Protein AF-A0A1J5KHS1-F1 (afdb_monomer_lite)

Foldseek 3Di:
DDPPPAAEEEAEPPGDPVRLVVCVVDVSYAYEYALVRHPDFAQRRQCSCLVSVHRYEYDCPPPDLVSVLRRQVSQWQALGAHHYCLNLLLLLLLLLVVLVDDSPVPDPDHNDDPVSSVVSCVVCVLSSVLLLQVLVLCVVLLCVVLLVLVCVDPPDVSVPPPVPVPFAEDADLRSIHLNSLVQLVDACSSVSSVVGDRDDGHHHDPCQRPHCSNVNHHSCVSNPDPRNVVSVVSVCDSVCVDPPVNVVVVVVVVVVDPDD

Structure (mmCIF, N/CA/C/O backbone):
data_AF-A0A1J5KHS1-F1
#
_entry.id   AF-A0A1J5KHS1-F1
#
loop_
_atom_site.group_PDB
_atom_site.id
_atom_site.type_symbol
_atom_site.label_atom_id
_atom_site.label_alt_id
_atom_site.label_comp_id
_atom_site.label_asym_id
_atom_site.label_entity_id
_atom_site.label_seq_id
_atom_site.pdbx_PDB_ins_code
_atom_site.Cartn_x
_atom_site.Cartn_y
_atom_site.Cartn_z
_atom_site.occupancy
_atom_site.B_iso_or_equiv
_atom_site.auth_seq_id
_atom_site.auth_comp_id
_atom_site.auth_asym_id
_atom_site.auth_atom_id
_atom_site.pdbx_PDB_model_num
ATOM 1 N N . MET A 1 1 ? -27.496 -21.490 -6.805 1.00 37.97 1 MET A N 1
ATOM 2 C CA . MET A 1 1 ? -26.373 -20.587 -6.494 1.00 37.97 1 MET A CA 1
ATOM 3 C C . MET A 1 1 ? -26.902 -19.633 -5.450 1.00 37.97 1 MET A C 1
ATOM 5 O O . MET A 1 1 ? -27.769 -18.839 -5.778 1.00 37.97 1 MET A O 1
ATOM 9 N N . SER A 1 2 ? -26.559 -19.856 -4.183 1.00 37.75 2 SER A N 1
ATOM 10 C CA . SER A 1 2 ? -26.998 -19.000 -3.083 1.00 37.75 2 SER A CA 1
ATOM 11 C C . SER A 1 2 ? -26.296 -17.655 -3.210 1.00 37.75 2 SER A C 1
ATOM 13 O O . SER A 1 2 ? -25.069 -17.608 -3.255 1.00 37.75 2 SER A O 1
ATOM 15 N N . GLU A 1 3 ? -27.069 -16.579 -3.301 1.00 44.06 3 GLU A N 1
ATOM 16 C CA . GLU A 1 3 ? -26.579 -15.234 -3.020 1.00 44.06 3 GLU A CA 1
ATOM 17 C C . GLU A 1 3 ? -26.031 -15.251 -1.586 1.00 44.06 3 GLU A C 1
ATOM 19 O O . GLU A 1 3 ? -26.791 -15.340 -0.622 1.00 44.06 3 GLU A O 1
ATOM 24 N N . ASN A 1 4 ? -24.704 -15.271 -1.434 1.00 47.97 4 ASN A N 1
ATOM 25 C CA . ASN A 1 4 ? -24.073 -15.087 -0.133 1.00 47.97 4 ASN A CA 1
ATOM 26 C C . ASN A 1 4 ? -24.362 -13.647 0.302 1.00 47.97 4 ASN A C 1
ATOM 28 O O . ASN A 1 4 ? -23.735 -12.706 -0.184 1.00 47.97 4 ASN A O 1
ATOM 32 N N . ASN A 1 5 ? -25.340 -13.475 1.193 1.00 54.41 5 ASN A N 1
ATOM 33 C CA . ASN A 1 5 ? -25.622 -12.201 1.845 1.00 54.41 5 ASN A CA 1
ATOM 34 C C . ASN A 1 5 ? -24.429 -11.825 2.735 1.00 54.41 5 ASN A C 1
ATOM 36 O O . ASN A 1 5 ? -24.396 -12.163 3.920 1.00 54.41 5 ASN A O 1
ATOM 40 N N . LYS A 1 6 ? -23.444 -11.120 2.163 1.00 66.19 6 LYS A N 1
ATOM 41 C CA . LYS A 1 6 ? -22.423 -10.414 2.944 1.00 66.19 6 LYS A CA 1
ATOM 42 C C . LYS A 1 6 ? -23.143 -9.494 3.922 1.00 66.19 6 LYS A C 1
ATOM 44 O O . LYS A 1 6 ? -23.847 -8.573 3.511 1.00 66.19 6 LYS A O 1
ATOM 49 N N . THR A 1 7 ? -22.998 -9.771 5.211 1.00 80.81 7 THR A N 1
ATOM 50 C CA . THR A 1 7 ? -23.624 -8.973 6.266 1.00 80.81 7 THR A CA 1
ATOM 51 C C . THR A 1 7 ? -22.578 -8.018 6.829 1.00 80.81 7 THR A C 1
ATOM 53 O O . THR A 1 7 ? -21.503 -8.455 7.242 1.00 80.81 7 THR A O 1
ATOM 56 N N . LEU A 1 8 ? -22.886 -6.719 6.812 1.00 85.62 8 LEU A N 1
ATOM 57 C CA . LEU A 1 8 ? -22.054 -5.677 7.414 1.00 85.62 8 LEU A CA 1
ATOM 58 C C . LEU A 1 8 ? -22.351 -5.587 8.911 1.00 85.62 8 LEU A C 1
ATOM 60 O O . LEU A 1 8 ? -23.520 -5.548 9.302 1.00 85.62 8 LEU A O 1
ATOM 64 N N . LYS A 1 9 ? -21.306 -5.558 9.744 1.00 90.44 9 LYS A N 1
ATOM 65 C CA . LYS A 1 9 ? -21.444 -5.502 11.206 1.00 90.44 9 LYS A CA 1
ATOM 66 C C . LYS A 1 9 ? -20.539 -4.461 11.835 1.00 90.44 9 LYS A C 1
ATOM 68 O O . LYS A 1 9 ? -19.324 -4.532 11.690 1.00 90.44 9 LYS A O 1
ATOM 73 N N . GLU A 1 10 ? -21.131 -3.556 12.598 1.00 92.25 10 GLU A N 1
ATOM 74 C CA . GLU A 1 10 ? -20.378 -2.627 13.437 1.00 92.25 10 GLU A CA 1
ATOM 75 C C . GLU A 1 10 ? -19.806 -3.349 14.660 1.00 92.25 10 GLU A C 1
ATOM 77 O O . GLU A 1 10 ? -20.527 -4.077 15.347 1.00 92.25 10 GLU A O 1
ATOM 82 N N . VAL A 1 11 ? -18.515 -3.151 14.932 1.00 93.44 11 VAL A N 1
ATOM 83 C CA . VAL A 1 11 ? -17.801 -3.803 16.039 1.00 93.44 11 VAL A CA 1
ATOM 84 C C . VAL A 1 11 ? -16.817 -2.867 16.730 1.00 93.44 11 VAL A C 1
ATOM 86 O O . VAL A 1 11 ? -16.340 -1.885 16.162 1.00 93.44 11 VAL A O 1
ATOM 89 N N . SER A 1 12 ? -16.470 -3.212 17.969 1.00 92.12 12 SER A N 1
ATOM 90 C CA . SER A 1 12 ? -15.274 -2.705 18.644 1.00 92.12 12 SER A CA 1
ATOM 91 C C . SER A 1 12 ? -14.097 -3.644 18.394 1.00 92.12 12 SER A C 1
ATOM 93 O O . SER A 1 12 ? -14.290 -4.855 18.311 1.00 92.12 12 SER A O 1
ATOM 95 N N . LEU A 1 13 ? -12.875 -3.108 18.340 1.00 93.56 13 LEU A N 1
ATOM 96 C CA . LEU A 1 13 ? -11.660 -3.921 18.319 1.00 93.56 13 LEU A CA 1
ATOM 97 C C . LEU A 1 13 ? -10.868 -3.734 19.625 1.00 93.56 13 LEU A C 1
ATOM 99 O O . LEU A 1 13 ? -10.641 -2.586 20.021 1.00 93.56 13 LEU A O 1
ATOM 103 N N . PRO A 1 14 ? -10.421 -4.826 20.279 1.00 94.31 14 PRO A N 1
ATOM 104 C CA . PRO A 1 14 ? -10.579 -6.241 19.894 1.00 94.31 14 PRO A CA 1
ATOM 105 C C . PRO A 1 14 ? -12.033 -6.747 19.919 1.00 94.31 14 PRO A C 1
ATOM 107 O O . PRO A 1 14 ? -12.841 -6.261 20.708 1.00 94.31 14 PRO A O 1
ATOM 110 N N . LEU A 1 15 ? -12.345 -7.743 19.080 1.00 92.94 15 LEU A N 1
ATOM 111 C CA . LEU A 1 15 ? -13.661 -8.389 19.070 1.00 92.94 15 LEU A CA 1
ATOM 112 C C . LEU A 1 15 ? -13.962 -9.038 20.424 1.00 92.94 15 LEU A C 1
ATOM 114 O O . LEU A 1 15 ? -13.095 -9.673 21.037 1.00 92.94 15 LEU A O 1
ATOM 118 N N . LYS A 1 16 ? -15.220 -8.946 20.852 1.00 92.75 16 LYS A N 1
ATOM 119 C CA . LYS A 1 16 ? -15.734 -9.679 22.013 1.00 92.75 16 LYS A CA 1
ATOM 120 C C . LYS A 1 16 ? -15.782 -11.176 21.717 1.00 92.75 16 LYS A C 1
ATOM 122 O O . LYS A 1 16 ? -15.771 -11.612 20.567 1.00 92.75 16 LYS A O 1
ATOM 127 N N . VAL A 1 17 ? -15.863 -11.987 22.769 1.00 91.69 17 VAL A N 1
ATOM 128 C CA . VAL A 1 17 ? -15.831 -13.457 22.659 1.00 91.69 17 VAL A CA 1
ATOM 129 C C . VAL A 1 17 ? -16.951 -13.981 21.757 1.00 91.69 17 VAL A C 1
ATOM 131 O O . VAL A 1 17 ? -16.739 -14.917 20.989 1.00 91.69 17 VAL A O 1
ATOM 134 N N . GLU A 1 18 ? -18.136 -13.386 21.837 1.00 91.00 18 GLU A N 1
ATOM 135 C CA . GLU A 1 18 ? -19.297 -13.749 21.028 1.00 91.00 18 GLU A CA 1
ATOM 136 C C . GLU A 1 18 ? -19.085 -13.406 19.547 1.00 91.00 18 GLU A C 1
ATOM 138 O O . GLU A 1 18 ? -19.341 -14.243 18.684 1.00 91.00 18 GLU A O 1
ATOM 143 N N . GLU A 1 19 ? -18.544 -12.220 19.259 1.00 91.00 19 GLU A N 1
ATOM 144 C CA . GLU A 1 19 ? -18.229 -11.752 17.900 1.00 91.00 19 GLU A CA 1
ATOM 145 C C . GLU A 1 19 ? -17.121 -12.603 17.261 1.00 91.00 19 GLU A C 1
ATOM 147 O O . GLU A 1 19 ? -17.185 -12.923 16.076 1.00 91.00 19 GLU A O 1
ATOM 152 N N . LEU A 1 20 ? -16.133 -13.030 18.057 1.00 91.00 20 LEU A N 1
ATOM 153 C CA . LEU A 1 20 ? -15.058 -13.911 17.605 1.00 91.00 20 LEU A CA 1
ATOM 154 C C . LEU A 1 20 ? -15.572 -15.315 17.259 1.00 91.00 20 LEU A C 1
ATOM 156 O O . LEU A 1 20 ? -15.148 -15.892 16.260 1.00 91.00 20 LEU A O 1
ATOM 160 N N . LYS A 1 21 ? -16.486 -15.874 18.065 1.00 89.94 21 LYS A N 1
ATOM 161 C CA . LYS A 1 21 ? -17.131 -17.160 17.747 1.00 89.94 21 LYS A CA 1
ATOM 162 C C . LYS A 1 21 ? -17.897 -17.070 16.437 1.00 89.94 21 LYS A C 1
ATOM 164 O O . LYS A 1 21 ? -17.732 -17.929 15.579 1.00 89.94 21 LYS A O 1
ATOM 169 N N . GLU A 1 22 ? -18.667 -16.000 16.267 1.00 88.38 22 GLU A N 1
ATOM 170 C CA . GLU A 1 22 ? -19.417 -15.781 15.039 1.00 88.38 22 GLU A CA 1
ATOM 171 C C . GLU A 1 22 ? -18.499 -15.618 13.820 1.00 88.38 22 GLU A C 1
ATOM 173 O O . GLU A 1 22 ? -18.774 -16.204 12.779 1.00 88.38 22 GLU A O 1
ATOM 178 N N . PHE A 1 23 ? -17.393 -14.880 13.943 1.00 89.44 23 PHE A N 1
ATOM 179 C CA . PHE A 1 23 ? -16.394 -14.756 12.877 1.00 89.44 23 PHE A CA 1
ATOM 180 C C . PHE A 1 23 ? -15.821 -16.118 12.450 1.00 89.44 23 PHE A C 1
ATOM 182 O O . PHE A 1 23 ? -15.643 -16.387 11.262 1.00 89.44 23 PHE A O 1
ATOM 189 N N . ILE A 1 24 ? -15.547 -17.000 13.416 1.00 87.62 24 ILE A N 1
ATOM 190 C CA . ILE A 1 24 ? -15.028 -18.347 13.146 1.00 87.62 24 ILE A CA 1
ATOM 191 C C . ILE A 1 24 ? -16.082 -19.211 12.439 1.00 87.62 24 ILE A C 1
ATOM 193 O O . ILE A 1 24 ? -15.736 -20.000 11.558 1.00 87.62 24 ILE A O 1
ATOM 197 N N . GLU A 1 25 ? -17.353 -19.067 12.818 1.00 88.75 25 GLU A N 1
ATOM 198 C CA . GLU A 1 25 ? -18.476 -19.821 12.253 1.00 88.75 25 GLU A CA 1
ATOM 199 C C . GLU A 1 25 ? -18.919 -19.296 10.877 1.00 88.75 25 GLU A C 1
ATOM 201 O O . GLU A 1 25 ? -19.352 -20.084 10.035 1.00 88.75 25 GLU A O 1
ATOM 206 N N . ASN A 1 26 ? -18.784 -17.990 10.623 1.00 84.62 26 ASN A N 1
ATOM 207 C CA . ASN A 1 26 ? -19.205 -17.334 9.390 1.00 84.62 26 ASN A CA 1
ATOM 208 C C . ASN A 1 26 ? -18.134 -16.366 8.858 1.00 84.62 26 ASN A C 1
ATOM 210 O O . ASN A 1 26 ? -18.008 -15.225 9.306 1.00 84.62 26 ASN A O 1
ATOM 214 N N . LYS A 1 27 ? -17.422 -16.819 7.821 1.00 80.44 27 LYS A N 1
ATOM 215 C CA . LYS A 1 27 ? -16.344 -16.066 7.163 1.00 80.44 27 LYS A CA 1
ATOM 216 C C . LYS A 1 27 ? -16.816 -15.052 6.115 1.00 80.44 27 LYS A C 1
ATOM 218 O O . LYS A 1 27 ? -15.984 -14.326 5.583 1.00 80.44 27 LYS A O 1
ATOM 223 N N . ASP A 1 28 ? -18.112 -15.000 5.806 1.00 83.44 28 ASP A N 1
ATOM 224 C CA . ASP A 1 28 ? -18.665 -14.083 4.798 1.00 83.44 28 ASP A CA 1
ATOM 225 C C . ASP A 1 28 ? -19.022 -12.698 5.373 1.00 83.44 28 ASP A C 1
ATOM 227 O O . ASP A 1 28 ? -19.374 -11.779 4.627 1.00 83.44 28 ASP A O 1
ATOM 231 N N . ASN A 1 29 ? -18.952 -12.538 6.698 1.00 85.69 29 ASN A N 1
ATOM 232 C CA . ASN A 1 29 ? -19.197 -11.265 7.368 1.00 85.69 29 ASN A CA 1
ATOM 233 C C . ASN A 1 29 ? -18.071 -10.265 7.081 1.00 85.69 29 ASN A C 1
ATOM 235 O O . ASN A 1 29 ? -16.895 -10.623 7.085 1.00 85.69 29 ASN A O 1
ATOM 239 N N . VAL A 1 30 ? -18.442 -8.998 6.899 1.00 87.50 30 VAL A N 1
ATOM 240 C CA . VAL A 1 30 ? -17.496 -7.878 6.829 1.00 87.50 30 VAL A CA 1
ATOM 241 C C . VAL A 1 30 ? -17.766 -6.957 8.009 1.00 87.50 30 VAL A C 1
ATOM 243 O O . VAL A 1 30 ? -18.910 -6.586 8.284 1.00 87.50 30 VAL A O 1
ATOM 246 N N . TYR A 1 31 ? -16.706 -6.605 8.722 1.00 93.38 31 TYR A N 1
ATOM 247 C CA . TYR A 1 31 ? -16.781 -5.828 9.949 1.00 93.38 31 TYR A CA 1
ATOM 248 C C . TYR A 1 31 ? -16.452 -4.363 9.674 1.00 93.38 31 TYR A C 1
ATOM 250 O O . TYR A 1 31 ? -15.570 -4.068 8.876 1.00 93.38 31 TYR A O 1
ATOM 258 N N . ILE A 1 32 ? -17.141 -3.444 10.343 1.00 95.25 32 ILE A N 1
ATOM 259 C CA . ILE A 1 32 ? -16.857 -2.009 10.307 1.00 95.25 32 ILE A CA 1
ATOM 260 C C . ILE A 1 32 ? -16.492 -1.580 11.725 1.00 95.25 32 ILE A C 1
ATOM 262 O O . ILE A 1 32 ? -17.264 -1.802 12.658 1.00 95.25 32 ILE A O 1
ATOM 266 N N . ALA A 1 33 ? -15.320 -0.976 11.898 1.00 95.69 33 ALA A N 1
ATOM 267 C CA . ALA A 1 33 ? -14.858 -0.480 13.188 1.00 95.69 33 ALA A CA 1
ATOM 268 C C . ALA A 1 33 ? -14.665 1.041 13.138 1.00 95.69 33 ALA A C 1
ATOM 270 O O . ALA A 1 33 ? -13.880 1.542 12.335 1.00 95.69 33 ALA A O 1
ATOM 271 N N . ASP A 1 34 ? -15.350 1.769 14.024 1.00 96.19 34 ASP A N 1
ATOM 272 C CA . ASP A 1 34 ? -15.117 3.203 14.240 1.00 96.19 34 ASP A CA 1
ATOM 273 C C . ASP A 1 34 ? -13.735 3.384 14.866 1.00 96.19 34 ASP A C 1
ATOM 275 O O . ASP A 1 34 ? -13.541 3.087 16.051 1.00 96.19 34 ASP A O 1
ATOM 279 N N . TYR A 1 35 ? -12.773 3.858 14.067 1.00 96.38 35 TYR A N 1
ATOM 280 C CA . TYR A 1 35 ? -11.378 3.929 14.471 1.00 96.38 35 TYR A CA 1
ATOM 281 C C . TYR A 1 35 ? -11.226 4.755 15.744 1.00 96.38 35 TYR A C 1
ATOM 283 O O . TYR A 1 35 ? -10.474 4.343 16.623 1.00 96.38 35 TYR A O 1
ATOM 291 N N . SER A 1 36 ? -11.985 5.844 15.913 1.00 95.06 36 SER A N 1
ATOM 292 C CA . SER A 1 36 ? -11.910 6.729 17.089 1.00 95.06 36 SER A CA 1
ATOM 293 C C . SER A 1 36 ? -12.222 6.023 18.418 1.00 95.06 36 SER A C 1
ATOM 295 O O . SER A 1 36 ? -11.756 6.449 19.473 1.00 95.06 36 SER A O 1
ATOM 297 N N . LYS A 1 37 ? -12.966 4.911 18.379 1.00 94.75 37 LYS A N 1
ATOM 298 C CA . LYS A 1 37 ? -13.394 4.149 19.564 1.00 94.75 37 LYS A CA 1
ATOM 299 C C . LYS A 1 37 ? -12.585 2.876 19.806 1.00 94.75 37 LYS A C 1
ATOM 301 O O . LYS A 1 37 ? -12.846 2.173 20.781 1.00 94.75 37 LYS A O 1
ATOM 306 N N . ILE A 1 38 ? -11.640 2.547 18.927 1.00 94.94 38 ILE A N 1
ATOM 307 C CA . ILE A 1 38 ? -10.811 1.350 19.073 1.00 94.94 38 ILE A CA 1
ATOM 308 C C . ILE A 1 38 ? -9.841 1.526 20.249 1.00 94.94 38 ILE A C 1
ATOM 310 O O . ILE A 1 38 ? -9.117 2.516 20.327 1.00 94.94 38 ILE A O 1
ATOM 314 N N . GLU A 1 39 ? -9.777 0.525 21.129 1.00 90.19 39 GLU A N 1
ATOM 315 C CA . GLU A 1 39 ? -8.907 0.555 22.312 1.00 90.19 39 GLU A CA 1
ATOM 316 C C . GLU A 1 39 ? -7.430 0.303 21.971 1.00 90.19 39 GLU A C 1
ATOM 318 O O . GLU A 1 39 ? -6.539 0.909 22.566 1.00 90.19 39 GLU A O 1
ATOM 323 N N . ILE A 1 40 ? -7.154 -0.585 21.007 1.00 92.62 40 ILE A N 1
ATOM 324 C CA . ILE A 1 40 ? -5.794 -0.894 20.541 1.00 92.62 40 ILE A CA 1
ATOM 325 C C . ILE A 1 40 ? -5.481 -0.159 19.231 1.00 92.62 40 ILE A C 1
ATOM 327 O O . ILE A 1 40 ? -6.175 -0.336 18.240 1.00 92.62 40 ILE A O 1
ATOM 331 N N . LYS A 1 41 ? -4.422 0.653 19.187 1.00 92.75 41 LYS A N 1
ATOM 332 C CA . LYS A 1 41 ? -4.053 1.460 18.005 1.00 92.75 41 LYS A CA 1
ATOM 333 C C . LYS A 1 41 ? -2.718 1.023 17.389 1.00 92.75 41 LYS A C 1
ATOM 335 O O . LYS A 1 41 ? -2.003 0.178 17.943 1.00 92.75 41 LYS A O 1
ATOM 340 N N . GLY A 1 42 ? -2.404 1.578 16.219 1.00 90.56 42 GLY A N 1
ATOM 341 C CA . GLY A 1 42 ? -1.125 1.408 15.529 1.00 90.56 42 GLY A CA 1
ATOM 342 C C . GLY A 1 42 ? -0.750 -0.052 15.253 1.00 90.56 42 GLY A C 1
ATOM 343 O O . GLY A 1 42 ? -1.583 -0.879 14.883 1.00 90.56 42 GLY A O 1
ATOM 344 N N . THR A 1 43 ? 0.523 -0.399 15.453 1.00 89.81 43 THR A N 1
ATOM 345 C CA . THR A 1 43 ? 1.047 -1.747 15.169 1.00 89.81 43 THR A CA 1
ATOM 346 C C . THR A 1 43 ? 0.296 -2.853 15.914 1.00 89.81 43 THR A C 1
ATOM 348 O O . THR A 1 43 ? 0.099 -3.931 15.360 1.00 89.81 43 THR A O 1
ATOM 351 N N . VAL A 1 44 ? -0.167 -2.611 17.146 1.00 93.88 44 VAL A N 1
ATOM 352 C CA . VAL A 1 44 ? -0.894 -3.625 17.932 1.00 93.88 44 VAL A CA 1
ATOM 353 C C . VAL A 1 44 ? -2.215 -3.997 17.256 1.00 93.88 44 VAL A C 1
ATOM 355 O O . VAL A 1 44 ? -2.516 -5.184 17.120 1.00 93.88 44 VAL A O 1
ATOM 358 N N . LEU A 1 45 ? -2.957 -3.000 16.767 1.00 95.88 45 LEU A N 1
ATOM 359 C CA . LEU A 1 45 ? -4.184 -3.199 15.994 1.00 95.88 45 LEU A CA 1
ATOM 360 C C . LEU A 1 45 ? -3.930 -4.032 14.738 1.00 95.88 45 LEU A C 1
ATOM 362 O O . LEU A 1 45 ? -4.617 -5.016 14.477 1.00 95.88 45 LEU A O 1
ATOM 366 N N . TYR A 1 46 ? -2.916 -3.658 13.967 1.00 95.50 46 TYR A N 1
ATOM 367 C CA . TYR A 1 46 ? -2.621 -4.305 12.693 1.00 95.50 46 TYR A CA 1
ATOM 368 C C . TYR A 1 46 ? -2.075 -5.718 12.849 1.00 95.50 46 TYR A C 1
ATOM 370 O O . TYR A 1 46 ? -2.391 -6.584 12.036 1.00 95.50 46 TYR A O 1
ATOM 378 N N . ASN A 1 47 ? -1.342 -5.991 13.928 1.00 93.81 47 ASN A N 1
ATOM 379 C CA . ASN A 1 47 ? -0.970 -7.353 14.298 1.00 93.81 47 ASN A CA 1
ATOM 380 C C . ASN A 1 47 ? -2.218 -8.191 14.596 1.00 93.81 47 ASN A C 1
ATOM 382 O O . ASN A 1 47 ? -2.326 -9.316 14.117 1.00 93.81 47 ASN A O 1
ATOM 386 N N . TYR A 1 48 ? -3.168 -7.644 15.359 1.00 95.12 48 TYR A N 1
ATOM 387 C CA . TYR A 1 48 ? -4.417 -8.329 15.687 1.00 95.12 48 TYR A CA 1
ATOM 388 C C . TYR A 1 48 ? -5.232 -8.656 14.425 1.00 95.12 48 TYR A C 1
ATOM 390 O O . TYR A 1 48 ? -5.564 -9.819 14.194 1.00 95.12 48 TYR A O 1
ATOM 398 N N . VAL A 1 49 ? -5.475 -7.655 13.574 1.00 94.81 49 VAL A N 1
ATOM 399 C CA . VAL A 1 49 ? -6.241 -7.809 12.325 1.00 94.81 49 VAL A CA 1
ATOM 400 C C . VAL A 1 49 ? -5.559 -8.783 11.366 1.00 94.81 49 VAL A C 1
ATOM 402 O O . VAL A 1 49 ? -6.211 -9.682 10.839 1.00 94.81 49 VAL A O 1
ATOM 405 N N . SER A 1 50 ? -4.243 -8.659 11.175 1.00 94.25 50 SER A N 1
ATOM 406 C CA . SER A 1 50 ? -3.483 -9.543 10.286 1.00 94.25 50 SER A CA 1
ATOM 407 C C . SER A 1 50 ? -3.437 -10.987 10.785 1.00 94.25 50 SER A C 1
ATOM 409 O O . SER A 1 50 ? -3.504 -11.901 9.967 1.00 94.25 50 SER A O 1
ATOM 411 N N . ASN A 1 51 ? -3.296 -11.215 12.094 1.00 93.00 51 ASN A N 1
ATOM 412 C CA . ASN A 1 51 ? -3.205 -12.569 12.649 1.00 93.00 51 ASN A CA 1
ATOM 413 C C . ASN A 1 51 ? -4.533 -13.322 12.554 1.00 93.00 51 ASN A C 1
ATOM 415 O O . ASN A 1 51 ? -4.533 -14.532 12.343 1.00 93.00 51 ASN A O 1
ATOM 419 N N . LEU A 1 52 ? -5.650 -12.611 12.717 1.00 91.62 52 LEU A N 1
ATOM 420 C CA . LEU A 1 52 ? -6.986 -13.183 12.565 1.00 91.62 52 LEU A CA 1
ATOM 421 C C . LEU A 1 52 ? -7.451 -13.253 11.108 1.00 91.62 52 LEU A C 1
ATOM 423 O O . LEU A 1 52 ? -8.477 -13.873 10.850 1.00 91.62 52 LEU A O 1
ATOM 427 N N . GLU A 1 53 ? -6.726 -12.619 10.179 1.00 91.31 53 GLU A N 1
ATOM 428 C CA . GLU A 1 53 ? -7.195 -12.360 8.811 1.00 91.31 53 GLU A CA 1
ATOM 429 C C . GLU A 1 53 ? -8.582 -11.705 8.802 1.00 91.31 53 GLU A C 1
ATOM 431 O O . GLU A 1 53 ? -9.448 -12.053 8.002 1.00 91.31 53 GLU A O 1
ATOM 436 N N . LEU A 1 54 ? -8.810 -10.784 9.741 1.00 91.81 54 LEU A N 1
ATOM 437 C CA . LEU A 1 54 ? -10.130 -10.219 9.972 1.00 91.81 54 LEU A CA 1
ATOM 438 C C . LEU A 1 54 ? -10.530 -9.319 8.784 1.00 91.81 54 LEU A C 1
ATOM 440 O O . LEU A 1 54 ? -9.817 -8.349 8.520 1.00 91.81 54 LEU A O 1
ATOM 444 N N . PRO A 1 55 ? -11.652 -9.591 8.087 1.00 91.62 55 PRO A N 1
ATOM 445 C CA . PRO A 1 55 ? -12.160 -8.731 7.021 1.00 91.62 55 PRO A CA 1
ATOM 446 C C . PRO A 1 55 ? -12.830 -7.498 7.639 1.00 91.62 55 PRO A C 1
ATOM 448 O O . PRO A 1 55 ? -14.037 -7.493 7.897 1.00 91.62 55 PRO A O 1
ATOM 451 N N . VAL A 1 56 ? -12.029 -6.475 7.934 1.00 93.81 56 VAL A N 1
ATOM 452 C CA . VAL A 1 56 ? -12.478 -5.256 8.612 1.00 93.81 56 VAL A CA 1
ATOM 453 C C . VAL A 1 56 ? -12.196 -4.009 7.786 1.00 93.81 56 VAL A C 1
ATOM 455 O O . VAL A 1 56 ? -11.108 -3.836 7.247 1.00 93.81 56 VAL A O 1
ATOM 458 N N . GLU A 1 57 ? -13.177 -3.115 7.759 1.00 95.75 57 GLU A N 1
ATOM 459 C CA . GLU A 1 57 ? -13.057 -1.750 7.272 1.00 95.75 57 GLU A CA 1
ATOM 460 C C . GLU A 1 57 ? -13.082 -0.772 8.445 1.00 95.75 57 GLU A C 1
ATOM 462 O O . GLU A 1 57 ? -13.825 -0.943 9.415 1.00 95.75 57 GLU A O 1
ATOM 467 N N . PHE A 1 58 ? -12.260 0.268 8.357 1.00 96.50 58 PHE A N 1
ATOM 468 C CA . PHE A 1 58 ? -12.185 1.302 9.387 1.00 96.50 58 PHE A CA 1
ATOM 469 C C . PHE A 1 58 ? -12.949 2.547 8.961 1.00 96.50 58 PHE A C 1
ATOM 471 O O . PHE A 1 58 ? -12.677 3.098 7.892 1.00 96.50 58 PHE A O 1
ATOM 478 N N . ASP A 1 59 ? -13.855 2.998 9.822 1.00 96.44 59 ASP A N 1
ATOM 479 C CA . ASP A 1 59 ? -14.512 4.294 9.708 1.00 96.44 59 ASP A CA 1
ATOM 480 C C . ASP A 1 59 ? -13.683 5.358 10.443 1.00 96.44 59 ASP A C 1
ATOM 482 O O . ASP A 1 59 ? -13.370 5.219 11.627 1.00 96.44 59 ASP A O 1
ATOM 486 N N . PHE A 1 60 ? -13.328 6.425 9.727 1.00 97.19 60 PHE A N 1
ATOM 487 C CA . PHE A 1 60 ? -12.525 7.547 10.218 1.00 97.19 60 PHE A CA 1
ATOM 488 C C . PHE A 1 60 ? -13.333 8.841 10.370 1.00 97.19 60 PHE A C 1
ATOM 490 O O . PHE A 1 60 ? -12.754 9.899 10.620 1.00 97.19 60 PHE A O 1
ATOM 497 N N . SER A 1 61 ? -14.661 8.786 10.223 1.00 95.06 61 SER A N 1
ATOM 498 C CA . SER A 1 61 ? -15.537 9.967 10.221 1.00 95.06 61 SER A CA 1
ATOM 499 C C . SER A 1 61 ? -15.422 10.811 11.495 1.00 95.06 61 SER A C 1
ATOM 501 O O . SER A 1 61 ? -15.591 12.027 11.447 1.00 95.06 61 SER A O 1
ATOM 503 N N . ASN A 1 62 ? -15.098 10.176 12.626 1.00 95.75 62 ASN A N 1
ATOM 504 C CA . ASN A 1 62 ? -14.962 10.823 13.934 1.00 95.75 62 ASN A CA 1
ATOM 505 C C . ASN A 1 62 ? -13.500 11.050 14.360 1.00 95.75 62 ASN A C 1
ATOM 507 O O . ASN A 1 62 ? -13.260 11.415 15.509 1.00 95.75 62 ASN A O 1
ATOM 511 N N . CYS A 1 63 ? -12.528 10.810 13.476 1.00 97.25 63 CYS A N 1
ATOM 512 C CA . CYS A 1 63 ? -11.109 10.895 13.817 1.00 97.25 63 CYS A CA 1
ATOM 513 C C . CYS A 1 63 ? -10.526 12.296 13.618 1.00 97.25 63 CYS A C 1
ATOM 515 O O . CYS A 1 63 ? -10.827 12.978 12.633 1.00 97.25 63 CYS A O 1
ATOM 517 N N . SER A 1 64 ? -9.615 12.690 14.513 1.00 97.44 64 SER A N 1
ATOM 518 C CA . SER A 1 64 ? -8.763 13.865 14.294 1.00 97.44 64 SER A CA 1
ATOM 519 C C . SER A 1 64 ? -7.730 13.610 13.188 1.00 97.44 64 SER A C 1
ATOM 521 O O . SER A 1 64 ? -7.496 12.466 12.786 1.00 97.44 64 SER A O 1
ATOM 523 N N . PHE A 1 65 ? -7.074 14.670 12.705 1.00 98.12 65 PHE A N 1
ATOM 524 C CA . PHE A 1 65 ? -5.956 14.527 11.769 1.00 98.12 65 PHE A CA 1
ATOM 525 C C . PHE A 1 65 ? -4.858 13.620 12.340 1.00 98.12 65 PHE A C 1
ATOM 527 O O . PHE A 1 65 ? -4.384 12.728 11.645 1.00 98.12 65 PHE A O 1
ATOM 534 N N . GLU A 1 66 ? -4.495 13.806 13.609 1.00 97.62 66 GLU A N 1
ATOM 535 C CA . GLU A 1 66 ? -3.455 13.032 14.294 1.00 97.62 66 GLU A CA 1
ATOM 536 C C . GLU A 1 66 ? -3.799 11.540 14.355 1.00 97.62 66 GLU A C 1
ATOM 538 O O . GLU A 1 66 ? -2.928 10.702 14.137 1.00 97.62 66 GLU A O 1
ATOM 543 N N . GLU A 1 67 ? -5.066 11.193 14.593 1.00 97.25 67 GLU A N 1
ATOM 544 C CA . GLU A 1 67 ? -5.502 9.793 14.602 1.00 97.25 67 GLU A CA 1
ATOM 545 C C . GLU A 1 67 ? -5.452 9.162 13.206 1.00 97.25 67 GLU A C 1
ATOM 547 O O . GLU A 1 67 ? -5.019 8.015 13.064 1.00 97.25 67 GLU A O 1
ATOM 552 N N . LYS A 1 68 ? -5.874 9.902 12.170 1.00 98.31 68 LYS A N 1
ATOM 553 C CA . LYS A 1 68 ? -5.777 9.454 10.771 1.00 98.31 68 LYS A CA 1
ATOM 554 C C . LYS A 1 68 ? -4.312 9.293 10.354 1.00 98.31 68 LYS A C 1
ATOM 556 O O . LYS A 1 68 ? -3.953 8.294 9.734 1.00 98.31 68 LYS A O 1
ATOM 561 N N . GLU A 1 69 ? -3.465 10.260 10.710 1.00 98.25 69 GLU A N 1
ATOM 562 C CA . GLU A 1 69 ? -2.021 10.244 10.462 1.00 98.25 69 GLU A CA 1
ATOM 563 C C . GLU A 1 69 ? -1.377 9.014 11.113 1.00 98.25 69 GLU A C 1
ATOM 565 O O . GLU A 1 69 ? -0.689 8.257 10.428 1.00 98.25 69 GLU A O 1
ATOM 570 N N . GLU A 1 70 ? -1.642 8.764 12.400 1.00 97.44 70 GLU A N 1
ATOM 571 C CA . GLU A 1 70 ? -1.126 7.596 13.121 1.00 97.44 70 GLU A CA 1
ATOM 572 C C . GLU A 1 70 ? -1.559 6.283 12.455 1.00 97.44 70 GLU A C 1
ATOM 574 O O . GLU A 1 70 ? -0.732 5.383 12.265 1.00 97.44 70 GLU A O 1
ATOM 579 N N . ALA A 1 71 ? -2.838 6.177 12.080 1.00 97.81 71 ALA A N 1
ATOM 580 C CA . ALA A 1 71 ? -3.398 4.988 11.449 1.00 97.81 71 ALA A CA 1
ATOM 581 C C . ALA A 1 71 ? -2.681 4.664 10.136 1.00 97.81 71 ALA A C 1
ATOM 583 O O . ALA A 1 71 ? -2.183 3.549 9.947 1.00 97.81 71 ALA A O 1
ATOM 584 N N . ILE A 1 72 ? -2.600 5.650 9.245 1.00 98.25 72 ILE A N 1
ATOM 585 C CA . ILE A 1 72 ? -2.030 5.493 7.910 1.00 98.25 72 ILE A CA 1
ATOM 586 C C . ILE A 1 72 ? -0.528 5.261 7.986 1.00 98.25 72 ILE A C 1
ATOM 588 O O . ILE A 1 72 ? -0.023 4.325 7.367 1.00 98.25 72 ILE A O 1
ATOM 592 N N . LYS A 1 73 ? 0.185 6.028 8.813 1.00 98.12 73 LYS A N 1
ATOM 593 C CA . LYS A 1 73 ? 1.619 5.834 9.028 1.00 98.12 73 LYS A CA 1
ATOM 594 C C . LYS A 1 73 ? 1.927 4.431 9.546 1.00 98.12 73 LYS A C 1
ATOM 596 O O . LYS A 1 73 ? 2.752 3.726 8.969 1.00 98.12 73 LYS A O 1
ATOM 601 N N . SER A 1 74 ? 1.214 3.986 10.580 1.00 97.31 74 SER A N 1
ATOM 602 C CA . SER A 1 74 ? 1.407 2.649 11.150 1.00 97.31 74 SER A CA 1
ATOM 603 C C . SER A 1 74 ? 1.116 1.543 10.125 1.00 97.31 74 SER A C 1
ATOM 605 O O . SER A 1 74 ? 1.778 0.505 10.125 1.00 97.31 74 SER A O 1
ATOM 607 N N . PHE A 1 75 ? 0.155 1.756 9.219 1.00 97.94 75 PHE A N 1
ATOM 608 C CA . PHE A 1 75 ? -0.161 0.815 8.143 1.00 97.94 75 PHE A CA 1
ATOM 609 C C . PHE A 1 75 ? 0.946 0.790 7.078 1.00 97.94 75 PHE A C 1
ATOM 611 O O . PHE A 1 75 ? 1.307 -0.280 6.579 1.00 97.94 75 PHE A O 1
ATOM 618 N N . MET A 1 76 ? 1.519 1.956 6.770 1.00 98.19 76 MET A N 1
ATOM 619 C CA . MET A 1 76 ? 2.629 2.110 5.831 1.00 98.19 76 MET A CA 1
ATOM 620 C C . MET A 1 76 ? 3.959 1.541 6.346 1.00 98.19 76 MET A C 1
ATOM 622 O O . MET A 1 76 ? 4.829 1.216 5.537 1.00 98.19 76 MET A O 1
ATOM 626 N N . GLU A 1 77 ? 4.131 1.430 7.666 1.00 97.06 77 GLU A N 1
ATOM 627 C CA . GLU A 1 77 ? 5.361 0.955 8.320 1.00 97.06 77 GLU A CA 1
ATOM 628 C C . GLU A 1 77 ? 5.282 -0.511 8.777 1.00 97.06 77 GLU A C 1
ATOM 630 O O . GLU A 1 77 ? 6.310 -1.186 8.876 1.00 97.06 77 GLU A O 1
ATOM 635 N N . THR A 1 78 ? 4.084 -1.038 9.054 1.00 95.12 78 THR A N 1
ATOM 636 C CA . THR A 1 78 ? 3.946 -2.393 9.604 1.00 95.12 78 THR A CA 1
ATOM 637 C C . THR A 1 78 ? 4.445 -3.480 8.647 1.00 95.12 78 THR A C 1
ATOM 639 O O . THR A 1 78 ? 4.342 -3.399 7.420 1.00 95.12 78 THR A O 1
ATOM 642 N N . ARG A 1 79 ? 4.980 -4.550 9.239 1.00 92.81 79 ARG A N 1
ATOM 643 C CA . ARG A 1 79 ? 5.438 -5.763 8.544 1.00 92.81 79 ARG A CA 1
ATOM 644 C C . ARG A 1 79 ? 4.327 -6.784 8.326 1.00 92.81 79 ARG A C 1
ATOM 646 O O . ARG A 1 79 ? 4.520 -7.749 7.594 1.00 92.81 79 ARG A O 1
ATOM 653 N N . ASN A 1 80 ? 3.180 -6.566 8.957 1.00 91.38 80 ASN A N 1
ATOM 654 C CA . ASN A 1 80 ? 2.015 -7.409 8.792 1.00 91.38 80 ASN A CA 1
ATOM 655 C C . ASN A 1 80 ? 1.174 -6.944 7.612 1.00 91.38 80 ASN A C 1
ATOM 657 O O . ASN A 1 80 ? 0.953 -5.748 7.417 1.00 91.38 80 ASN A O 1
ATOM 661 N N . ILE A 1 81 ? 0.703 -7.911 6.833 1.00 94.00 81 ILE A N 1
ATOM 662 C CA . ILE A 1 81 ? -0.166 -7.643 5.696 1.00 94.00 81 ILE A CA 1
ATOM 663 C C . ILE A 1 81 ? -1.591 -7.521 6.222 1.00 94.00 81 ILE A C 1
ATOM 665 O O . ILE A 1 81 ? -2.193 -8.501 6.654 1.00 94.00 81 ILE A O 1
ATOM 669 N N . VAL A 1 82 ? -2.123 -6.308 6.168 1.00 94.25 82 VAL A N 1
ATOM 670 C CA . VAL A 1 82 ? -3.461 -5.971 6.646 1.00 94.25 82 VAL A CA 1
ATOM 671 C C . VAL A 1 82 ? -4.407 -5.902 5.451 1.00 94.25 82 VAL A C 1
ATOM 673 O O . VAL A 1 82 ? -4.068 -5.368 4.394 1.00 94.25 82 VAL A O 1
ATOM 676 N N . THR A 1 83 ? -5.603 -6.461 5.610 1.00 89.31 83 THR A N 1
ATOM 677 C CA . THR A 1 83 ? -6.671 -6.388 4.609 1.00 89.31 83 THR A CA 1
ATOM 678 C C . THR A 1 83 ? -7.724 -5.407 5.109 1.00 89.31 83 THR A C 1
ATOM 680 O O . THR A 1 83 ? -8.542 -5.775 5.942 1.00 89.31 83 THR A O 1
ATOM 683 N N . ALA A 1 84 ? -7.640 -4.163 4.636 1.00 94.56 84 ALA A N 1
ATOM 684 C CA . ALA A 1 84 ? -8.621 -3.104 4.865 1.00 94.56 84 ALA A CA 1
ATOM 685 C C . ALA A 1 84 ? -8.534 -2.090 3.714 1.00 94.56 84 ALA A C 1
ATOM 687 O O . ALA A 1 84 ? -7.477 -1.476 3.498 1.00 94.56 84 ALA A O 1
ATOM 688 N N . ASP A 1 85 ? -9.621 -1.925 2.967 1.00 94.62 85 ASP A N 1
ATOM 689 C CA . ASP A 1 85 ? -9.685 -1.046 1.801 1.00 94.62 85 ASP A CA 1
ATOM 690 C C . ASP A 1 85 ? -9.581 0.421 2.201 1.00 94.62 85 ASP A C 1
ATOM 692 O O . ASP A 1 85 ? -8.848 1.182 1.563 1.00 94.62 85 ASP A O 1
ATOM 696 N N . SER A 1 86 ? -10.194 0.791 3.327 1.00 95.38 86 SER A N 1
ATOM 697 C CA . SER A 1 86 ? -10.131 2.143 3.873 1.00 95.38 86 SER A CA 1
ATOM 698 C C . SER A 1 86 ? -8.702 2.603 4.180 1.00 95.38 86 SER A C 1
ATOM 700 O O . SER A 1 86 ? -8.418 3.794 4.085 1.00 95.38 86 SER A O 1
ATOM 702 N N . LEU A 1 87 ? -7.766 1.687 4.457 1.00 97.25 87 LEU A N 1
ATOM 703 C CA . LEU A 1 87 ? -6.350 2.021 4.637 1.00 97.25 87 LEU A CA 1
ATOM 704 C C . LEU A 1 87 ? -5.603 2.088 3.302 1.00 97.25 87 LEU A C 1
ATOM 706 O O . LEU A 1 87 ? -4.964 3.099 3.004 1.00 97.25 87 LEU A O 1
ATOM 710 N N . ARG A 1 88 ? -5.677 1.031 2.478 1.00 96.56 88 ARG A N 1
ATOM 711 C CA . ARG A 1 88 ? -4.869 0.956 1.246 1.00 96.56 88 ARG A CA 1
ATOM 712 C C . ARG A 1 88 ? -5.271 2.010 0.211 1.00 96.56 88 ARG A C 1
ATOM 714 O O . ARG A 1 88 ? -4.385 2.574 -0.422 1.00 96.56 88 ARG A O 1
ATOM 721 N N . ILE A 1 89 ? -6.564 2.325 0.081 1.00 97.25 89 ILE A N 1
ATOM 722 C CA . ILE A 1 89 ? -7.053 3.365 -0.841 1.00 97.25 89 ILE A CA 1
ATOM 723 C C . ILE A 1 89 ? -6.546 4.742 -0.405 1.00 97.25 89 ILE A C 1
ATOM 725 O O . ILE A 1 89 ? -6.095 5.527 -1.234 1.00 97.25 89 ILE A O 1
ATOM 729 N N . ASN A 1 90 ? -6.544 5.029 0.899 1.00 98.00 90 ASN A N 1
ATOM 730 C CA . ASN A 1 90 ? -6.060 6.312 1.404 1.00 98.00 90 ASN A CA 1
ATOM 731 C C . ASN A 1 90 ? -4.537 6.461 1.278 1.00 98.00 90 ASN A C 1
ATOM 733 O O . ASN A 1 90 ? -4.060 7.553 0.972 1.00 98.00 90 ASN A O 1
ATOM 737 N N . VAL A 1 91 ? -3.766 5.376 1.420 1.00 98.19 91 VAL A N 1
ATOM 738 C CA . VAL A 1 91 ? -2.331 5.394 1.084 1.00 98.19 91 VAL A CA 1
ATOM 739 C C . VAL A 1 91 ? -2.116 5.622 -0.410 1.00 98.19 91 VAL A C 1
ATOM 741 O O . VAL A 1 91 ? -1.318 6.482 -0.778 1.00 98.19 91 VAL A O 1
ATOM 744 N N . ALA A 1 92 ? -2.844 4.910 -1.274 1.00 97.94 92 ALA A N 1
ATOM 745 C CA . ALA A 1 92 ? -2.763 5.096 -2.721 1.00 97.94 92 ALA A CA 1
ATOM 746 C C . ALA A 1 92 ? -3.063 6.547 -3.124 1.00 97.94 92 ALA A C 1
ATOM 748 O O . ALA A 1 92 ? -2.303 7.150 -3.880 1.00 97.94 92 ALA A O 1
ATOM 749 N N . ALA A 1 93 ? -4.115 7.135 -2.551 1.00 97.69 93 ALA A N 1
ATOM 750 C CA . ALA A 1 93 ? -4.468 8.530 -2.760 1.00 97.69 93 ALA A CA 1
ATOM 751 C C . ALA A 1 93 ? -3.359 9.487 -2.298 1.00 97.69 93 ALA A C 1
ATOM 753 O O . ALA A 1 93 ? -3.026 10.424 -3.015 1.00 97.69 93 ALA A O 1
ATOM 754 N N . LEU A 1 94 ? -2.730 9.256 -1.141 1.00 98.00 94 LEU A N 1
ATOM 755 C CA . LEU A 1 94 ? -1.602 10.079 -0.693 1.00 98.00 94 LEU A CA 1
ATOM 756 C C . LEU A 1 94 ? -0.415 10.009 -1.661 1.00 98.00 94 LEU A C 1
ATOM 758 O O . LEU A 1 94 ? 0.137 11.048 -2.020 1.00 98.00 94 LEU A O 1
ATOM 762 N N . ILE A 1 95 ? -0.045 8.806 -2.106 1.00 97.44 95 ILE A N 1
ATOM 763 C CA . ILE A 1 95 ? 1.083 8.593 -3.020 1.00 97.44 95 ILE A CA 1
ATOM 764 C C . ILE A 1 95 ? 0.813 9.197 -4.408 1.00 97.44 95 ILE A C 1
ATOM 766 O O . ILE A 1 95 ? 1.700 9.812 -4.992 1.00 97.44 95 ILE A O 1
ATOM 770 N N . LEU A 1 96 ? -0.406 9.087 -4.938 1.00 96.62 96 LEU A N 1
ATOM 771 C CA . LEU A 1 96 ? -0.761 9.703 -6.221 1.00 96.62 96 LEU A CA 1
ATOM 772 C C . LEU A 1 96 ? -0.892 11.230 -6.105 1.00 96.62 96 LEU A C 1
ATOM 774 O O . LEU A 1 96 ? -0.427 11.961 -6.980 1.00 96.62 96 LEU A O 1
ATOM 778 N N . TYR A 1 97 ? -1.435 11.728 -4.992 1.00 95.50 97 TYR A N 1
ATOM 779 C CA . TYR A 1 97 ? -1.564 13.161 -4.732 1.00 95.50 97 TYR A CA 1
ATOM 780 C C . TYR A 1 97 ? -0.206 13.871 -4.747 1.00 95.50 97 TYR A C 1
ATOM 782 O O . TYR A 1 97 ? -0.043 14.886 -5.424 1.00 95.50 97 TYR A O 1
ATOM 790 N N . ILE A 1 98 ? 0.808 13.321 -4.067 1.00 92.88 98 ILE A N 1
ATOM 791 C CA . ILE A 1 98 ? 2.150 13.932 -4.040 1.00 92.88 98 ILE A CA 1
ATOM 792 C C . ILE A 1 98 ? 2.839 13.913 -5.407 1.00 92.88 98 ILE A C 1
ATOM 794 O O . ILE A 1 98 ? 3.772 14.687 -5.622 1.00 92.88 98 ILE A O 1
ATOM 798 N N . ARG A 1 99 ? 2.374 13.067 -6.332 1.00 92.94 99 ARG A N 1
ATOM 799 C CA . ARG A 1 99 ? 2.814 13.007 -7.732 1.00 92.94 99 ARG A CA 1
ATOM 800 C C . ARG A 1 99 ? 2.062 13.979 -8.644 1.00 92.94 99 ARG A C 1
ATOM 802 O O . ARG A 1 99 ? 2.358 14.042 -9.833 1.00 92.94 99 ARG A O 1
ATOM 809 N N . GLY A 1 100 ? 1.135 14.765 -8.095 1.00 93.31 100 GLY A N 1
ATOM 810 C CA . GLY A 1 100 ? 0.367 15.769 -8.831 1.00 93.31 100 GLY A CA 1
ATOM 811 C C . GLY A 1 100 ? -0.869 15.216 -9.537 1.00 93.31 100 GLY A C 1
ATOM 812 O O . GLY A 1 100 ? -1.404 15.879 -10.422 1.00 93.31 100 GLY A O 1
ATOM 813 N N . ILE A 1 101 ? -1.326 14.019 -9.167 1.00 94.25 101 ILE A N 1
ATOM 814 C CA . ILE A 1 101 ? -2.531 13.404 -9.731 1.00 94.25 101 ILE A CA 1
ATOM 815 C C . ILE A 1 101 ? -3.739 13.817 -8.888 1.00 94.25 101 ILE A C 1
ATOM 817 O O . ILE A 1 101 ? -3.691 13.778 -7.657 1.00 94.25 101 ILE A O 1
ATOM 821 N N . ASN A 1 102 ? -4.832 14.213 -9.547 1.00 92.12 102 ASN A N 1
ATOM 822 C CA . ASN A 1 102 ? -6.097 14.471 -8.864 1.00 92.12 102 ASN A CA 1
ATOM 823 C C . ASN A 1 102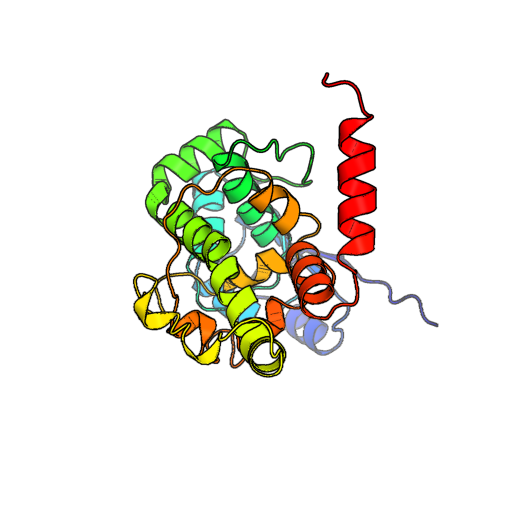 ? -6.696 13.139 -8.395 1.00 92.12 102 ASN A C 1
ATOM 825 O O . ASN A 1 102 ? -7.018 12.280 -9.209 1.00 92.12 102 ASN A O 1
ATOM 829 N N . VAL A 1 103 ? -6.830 12.978 -7.081 1.00 93.25 103 VAL A N 1
ATOM 830 C CA . VAL A 1 103 ? -7.299 11.736 -6.454 1.00 93.25 103 VAL A CA 1
ATOM 831 C C . VAL A 1 103 ? -8.770 11.769 -6.064 1.00 93.25 103 VAL A C 1
ATOM 833 O O . VAL A 1 103 ? -9.362 10.707 -5.897 1.00 93.25 103 VAL A O 1
ATOM 836 N N . ASP A 1 104 ? -9.368 12.957 -5.948 1.00 90.88 104 ASP A N 1
ATOM 837 C CA . ASP A 1 104 ? -10.752 13.114 -5.487 1.00 90.88 104 ASP A CA 1
ATOM 838 C C . ASP A 1 104 ? -11.765 12.643 -6.556 1.00 90.88 104 ASP A C 1
ATOM 840 O O . ASP A 1 104 ? -12.897 12.291 -6.233 1.00 90.88 104 ASP A O 1
ATOM 844 N N . GLU A 1 105 ? -11.349 12.586 -7.827 1.00 87.38 105 GLU A N 1
ATOM 845 C CA . GLU A 1 105 ? -12.128 12.013 -8.939 1.00 87.38 105 GLU A CA 1
ATOM 846 C C . GLU A 1 105 ? -11.881 10.508 -9.144 1.00 87.38 105 GLU A C 1
ATOM 848 O O . GLU A 1 105 ? -12.658 9.840 -9.823 1.00 87.38 105 GLU A O 1
ATOM 853 N N . VAL A 1 106 ? -10.800 9.975 -8.566 1.00 87.69 106 VAL A N 1
ATOM 854 C CA . VAL A 1 106 ? -10.353 8.586 -8.760 1.00 87.69 106 VAL A CA 1
ATOM 855 C C . VAL A 1 106 ? -10.854 7.687 -7.634 1.00 87.69 106 VAL A C 1
ATOM 857 O O . VAL A 1 106 ? -11.302 6.568 -7.880 1.00 87.69 106 VAL A O 1
ATOM 860 N N . PHE A 1 107 ? -10.788 8.167 -6.391 1.00 91.25 107 PHE A N 1
ATOM 861 C CA . PHE A 1 107 ? -11.104 7.373 -5.211 1.00 91.25 107 PHE A CA 1
ATOM 862 C C . PHE A 1 107 ? -12.266 7.962 -4.415 1.00 91.25 107 PHE A C 1
ATOM 864 O O . PHE A 1 107 ? -12.352 9.166 -4.187 1.00 91.25 107 PHE A O 1
ATOM 871 N N . GLY A 1 108 ? -13.135 7.077 -3.924 1.00 87.19 108 GLY A N 1
ATOM 872 C CA . GLY A 1 108 ? -14.139 7.413 -2.917 1.00 87.19 108 GLY A CA 1
ATOM 873 C C . GLY A 1 108 ? -13.605 7.264 -1.488 1.00 87.19 108 GLY A C 1
ATOM 874 O O . GLY A 1 108 ? -12.591 6.608 -1.258 1.00 87.19 108 GLY A O 1
ATOM 875 N N . ASN A 1 109 ? -14.335 7.824 -0.517 1.00 87.88 109 ASN A N 1
ATOM 876 C CA . ASN A 1 109 ? -14.086 7.660 0.926 1.00 87.88 109 ASN A CA 1
ATOM 877 C C . ASN A 1 109 ? -12.676 8.082 1.383 1.00 87.88 109 ASN A C 1
ATOM 879 O O . ASN A 1 109 ? -12.049 7.433 2.228 1.00 87.88 109 ASN A O 1
ATOM 883 N N . LEU A 1 110 ? -12.177 9.185 0.825 1.00 95.94 110 LEU A N 1
ATOM 884 C CA . LEU A 1 110 ? -10.921 9.784 1.258 1.00 95.94 110 LEU A CA 1
ATOM 885 C C . LEU A 1 110 ? -11.069 10.385 2.659 1.00 95.94 110 LEU A C 1
ATOM 887 O O . LEU A 1 110 ? -11.973 11.178 2.915 1.00 95.94 110 LEU A O 1
ATOM 891 N N . ILE A 1 111 ? -10.167 10.011 3.565 1.00 97.12 111 ILE A N 1
ATOM 892 C CA . ILE A 1 111 ? -10.212 10.438 4.972 1.00 97.12 111 ILE A CA 1
ATOM 893 C C . ILE A 1 111 ? -9.511 11.778 5.193 1.00 97.12 111 ILE A C 1
ATOM 895 O O . ILE A 1 111 ? -9.774 12.452 6.190 1.00 97.12 111 ILE A O 1
ATOM 899 N N . PHE A 1 112 ? -8.615 12.157 4.281 1.00 97.88 112 PHE A N 1
ATOM 900 C CA . PHE A 1 112 ? -7.871 13.409 4.337 1.00 97.88 112 PHE A CA 1
ATOM 901 C C . PHE A 1 112 ? -8.417 14.417 3.333 1.00 97.88 112 PHE A C 1
ATOM 903 O O . PHE A 1 112 ? -8.531 14.123 2.141 1.00 97.88 112 PHE A O 1
ATOM 910 N N . THR A 1 113 ? -8.654 15.634 3.809 1.00 96.12 113 THR A N 1
ATOM 911 C CA . THR A 1 113 ? -8.798 16.829 2.973 1.00 96.12 113 THR A CA 1
ATOM 912 C C . THR A 1 113 ? -7.488 17.156 2.253 1.00 96.12 113 THR A C 1
ATOM 914 O O . THR A 1 113 ? -6.422 16.654 2.609 1.00 96.12 113 THR A O 1
ATOM 917 N N . GLU A 1 114 ? -7.537 18.034 1.251 1.00 95.38 114 GLU A N 1
ATOM 918 C CA . GLU A 1 114 ? -6.334 18.457 0.526 1.00 95.38 114 GLU A CA 1
ATOM 919 C C . GLU A 1 114 ? -5.248 19.030 1.457 1.00 95.38 114 GLU A C 1
ATOM 921 O O . GLU A 1 114 ? -4.076 18.670 1.337 1.00 95.38 114 GLU A O 1
ATOM 926 N N . ASP A 1 115 ? -5.633 19.869 2.421 1.00 97.25 115 ASP A N 1
ATOM 927 C CA . ASP A 1 115 ? -4.691 20.461 3.375 1.00 97.25 115 ASP A CA 1
ATOM 928 C C . ASP A 1 115 ? -4.117 19.418 4.341 1.00 97.25 115 ASP A C 1
ATOM 930 O O . ASP A 1 115 ? -2.919 19.439 4.628 1.00 97.25 115 ASP A O 1
ATOM 934 N N . GLU A 1 116 ? -4.926 18.449 4.780 1.00 98.19 116 GLU A N 1
ATOM 935 C CA . GLU A 1 116 ? -4.433 17.325 5.581 1.00 98.19 116 GLU A CA 1
ATOM 936 C C . GLU A 1 116 ? -3.463 16.436 4.781 1.00 98.19 116 GLU A C 1
ATOM 938 O O . GLU A 1 116 ? -2.463 15.987 5.336 1.00 98.19 116 GLU A O 1
ATOM 943 N N . ARG A 1 117 ? -3.683 16.217 3.474 1.00 98.06 117 ARG A N 1
ATOM 944 C CA . ARG A 1 117 ? -2.738 15.469 2.617 1.00 98.06 117 ARG A CA 1
ATOM 945 C C . ARG A 1 117 ? -1.389 16.185 2.510 1.00 98.06 117 ARG A C 1
ATOM 947 O O . ARG A 1 117 ? -0.343 15.542 2.630 1.00 98.06 117 ARG A O 1
ATOM 954 N N . LYS A 1 118 ? -1.397 17.514 2.337 1.00 97.62 118 LYS A N 1
ATOM 955 C CA . LYS A 1 118 ? -0.173 18.342 2.339 1.00 97.62 118 LYS A CA 1
ATOM 956 C C . LYS A 1 118 ? 0.559 18.253 3.675 1.00 97.62 118 LYS A C 1
ATOM 958 O O . LYS A 1 118 ? 1.776 18.067 3.693 1.00 97.62 118 LYS A O 1
ATOM 963 N N . GLU A 1 119 ? -0.168 18.370 4.784 1.00 98.38 119 GLU A N 1
ATOM 964 C CA . GLU A 1 119 ? 0.420 18.294 6.124 1.00 98.38 119 GLU A CA 1
ATOM 965 C C . GLU A 1 119 ? 0.975 16.892 6.420 1.00 98.38 119 GLU A C 1
ATOM 967 O O . GLU A 1 119 ? 2.093 16.779 6.925 1.00 98.38 119 GLU A O 1
ATOM 972 N N . PHE A 1 120 ? 0.267 15.824 6.031 1.00 98.56 120 PHE A N 1
ATOM 973 C CA . PHE A 1 120 ? 0.752 14.448 6.157 1.00 98.56 120 PHE A CA 1
ATOM 974 C C . PHE A 1 120 ? 2.078 14.258 5.415 1.00 98.56 120 PHE A C 1
ATOM 976 O O . PHE A 1 120 ? 3.037 13.742 5.995 1.00 98.56 120 PHE A O 1
ATOM 983 N N . PHE A 1 121 ? 2.161 14.706 4.155 1.00 97.62 121 PHE A N 1
ATOM 984 C CA . PHE A 1 121 ? 3.395 14.614 3.374 1.00 97.62 121 PHE A CA 1
ATOM 985 C C . PHE A 1 121 ? 4.531 15.401 4.026 1.00 97.62 121 PHE A C 1
ATOM 987 O O . PHE A 1 121 ? 5.620 14.870 4.202 1.00 97.62 121 PHE A O 1
ATOM 994 N N . LYS A 1 122 ? 4.276 16.634 4.469 1.00 98.00 122 LYS A N 1
ATOM 995 C CA . LYS A 1 122 ? 5.284 17.459 5.145 1.00 98.00 122 LYS A CA 1
ATOM 996 C C . LYS A 1 122 ? 5.851 16.790 6.404 1.00 98.00 122 LYS A C 1
ATOM 998 O O . LYS A 1 122 ? 7.036 16.935 6.690 1.00 98.00 122 LYS A O 1
ATOM 1003 N N . ARG A 1 123 ? 5.023 16.067 7.165 1.00 98.44 123 ARG A N 1
ATOM 1004 C CA . ARG A 1 123 ? 5.444 15.354 8.384 1.00 98.44 123 ARG A CA 1
ATOM 1005 C C . ARG A 1 123 ? 6.105 14.005 8.110 1.00 98.44 123 ARG A C 1
ATOM 1007 O O . ARG A 1 123 ? 6.904 13.548 8.926 1.00 98.44 123 ARG A O 1
ATOM 1014 N N . ASN A 1 124 ? 5.786 13.372 6.981 1.00 98.31 124 ASN A N 1
ATOM 1015 C CA . ASN A 1 124 ? 6.179 11.995 6.670 1.00 98.31 124 ASN A CA 1
ATOM 1016 C C . ASN A 1 124 ? 6.870 11.860 5.301 1.00 98.31 124 ASN A C 1
ATOM 1018 O O . ASN A 1 124 ? 6.853 10.785 4.706 1.00 98.31 124 ASN A O 1
ATOM 1022 N N . GLU A 1 125 ? 7.520 12.922 4.816 1.00 97.12 125 GLU A N 1
ATOM 1023 C CA . GLU A 1 125 ? 8.135 13.002 3.481 1.00 97.12 125 GLU A CA 1
ATOM 1024 C C . GLU A 1 125 ? 9.043 11.803 3.194 1.00 97.12 125 GLU A C 1
ATOM 1026 O O . GLU A 1 125 ? 8.891 11.125 2.180 1.00 97.12 125 GLU A O 1
ATOM 1031 N N . GLY A 1 126 ? 9.929 11.475 4.138 1.00 97.50 126 GLY A N 1
ATOM 1032 C CA . GLY A 1 126 ? 10.839 10.342 3.998 1.00 97.50 126 GLY A CA 1
ATOM 1033 C C . GLY A 1 126 ? 10.122 8.994 3.871 1.00 97.50 126 GLY A C 1
ATOM 1034 O O . GLY A 1 126 ? 10.610 8.119 3.168 1.00 97.50 126 GLY A O 1
ATOM 1035 N N . LEU A 1 127 ? 8.970 8.804 4.523 1.00 98.12 127 LEU A N 1
ATOM 1036 C CA . LEU A 1 127 ? 8.177 7.576 4.392 1.00 98.12 127 LEU A CA 1
ATOM 1037 C C . LEU A 1 127 ? 7.509 7.499 3.014 1.00 98.12 127 LEU A C 1
ATOM 1039 O O . LEU A 1 127 ? 7.601 6.462 2.357 1.00 98.12 127 LEU A O 1
ATOM 1043 N N . CYS A 1 128 ? 6.893 8.594 2.564 1.00 97.69 128 CYS A N 1
ATOM 1044 C CA . CYS A 1 128 ? 6.277 8.677 1.241 1.00 97.69 128 CYS A CA 1
ATOM 1045 C C . CYS A 1 128 ? 7.302 8.456 0.120 1.00 97.69 128 CYS A C 1
ATOM 1047 O O . CYS A 1 128 ? 7.043 7.678 -0.794 1.00 97.69 128 CYS A O 1
ATOM 1049 N N . TYR A 1 129 ? 8.492 9.051 0.237 1.00 97.06 129 TYR A N 1
ATOM 1050 C CA . TYR A 1 129 ? 9.576 8.869 -0.728 1.00 97.06 129 TYR A CA 1
ATOM 1051 C C . TYR A 1 129 ? 10.039 7.409 -0.821 1.00 97.06 129 TYR A C 1
ATOM 1053 O O . TYR A 1 129 ? 10.242 6.896 -1.919 1.00 97.06 129 TYR A O 1
ATOM 1061 N N . ARG A 1 130 ? 10.165 6.699 0.313 1.00 97.81 130 ARG A N 1
ATOM 1062 C CA . ARG A 1 130 ? 10.512 5.264 0.301 1.00 97.81 130 ARG A CA 1
ATOM 1063 C C . ARG A 1 130 ? 9.452 4.424 -0.410 1.00 97.81 130 ARG A C 1
ATOM 1065 O O . ARG A 1 130 ? 9.808 3.504 -1.143 1.00 97.81 130 ARG A O 1
ATOM 1072 N N . TRP A 1 131 ? 8.173 4.742 -0.202 1.00 98.19 131 TRP A N 1
ATOM 1073 C CA . TRP A 1 131 ? 7.061 4.099 -0.905 1.00 98.19 131 TRP A CA 1
ATOM 1074 C C . TRP A 1 131 ? 7.116 4.358 -2.411 1.00 98.19 131 TRP A C 1
ATOM 1076 O O . TRP A 1 131 ? 7.074 3.404 -3.184 1.00 98.19 131 TRP A O 1
ATOM 1086 N N . GLU A 1 132 ? 7.283 5.612 -2.834 1.00 96.88 132 GLU A N 1
ATOM 1087 C CA . GLU A 1 132 ? 7.429 5.948 -4.252 1.00 96.88 132 GLU A CA 1
ATOM 1088 C C . GLU A 1 132 ? 8.623 5.249 -4.895 1.00 96.88 132 GLU A C 1
ATOM 1090 O O . GLU A 1 132 ? 8.462 4.637 -5.946 1.00 96.88 132 GLU A O 1
ATOM 1095 N N . GLN A 1 133 ? 9.796 5.284 -4.259 1.00 97.88 133 GLN A N 1
ATOM 1096 C CA . GLN A 1 133 ? 10.993 4.662 -4.814 1.00 97.88 133 GLN A CA 1
ATOM 1097 C C . GLN A 1 133 ? 10.842 3.155 -4.968 1.00 97.88 133 GLN A C 1
ATOM 1099 O O . GLN A 1 133 ? 11.271 2.595 -5.978 1.00 97.88 133 GLN A O 1
ATOM 1104 N N . PHE A 1 134 ? 10.225 2.492 -3.987 1.00 98.31 134 PHE A N 1
ATOM 1105 C CA . PHE A 1 134 ? 9.944 1.069 -4.096 1.00 98.31 134 PHE A CA 1
ATOM 1106 C C . PHE A 1 134 ? 9.020 0.778 -5.282 1.00 98.31 134 PHE A C 1
ATOM 1108 O O . PHE A 1 134 ? 9.335 -0.094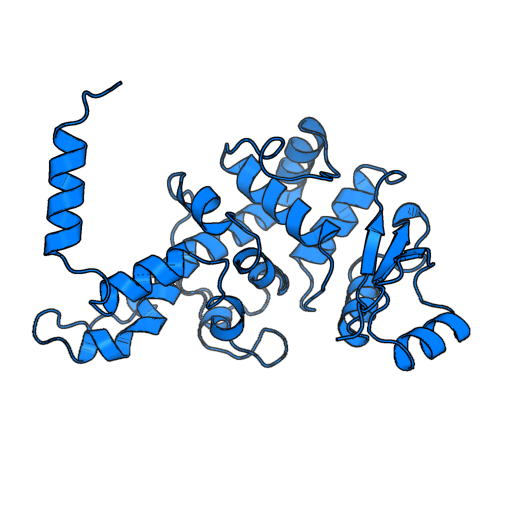 -6.090 1.00 98.31 134 PHE A O 1
ATOM 1115 N N . ILE A 1 135 ? 7.921 1.529 -5.418 1.00 97.94 135 ILE A N 1
ATOM 1116 C CA . ILE A 1 135 ? 6.945 1.337 -6.498 1.00 97.94 135 ILE A CA 1
ATOM 1117 C C . ILE A 1 135 ? 7.577 1.639 -7.864 1.00 97.94 135 ILE A C 1
ATOM 1119 O O . ILE A 1 135 ? 7.468 0.808 -8.761 1.00 97.94 135 ILE A O 1
ATOM 1123 N N . GLU A 1 136 ? 8.312 2.744 -8.031 1.00 96.88 136 GLU A N 1
ATOM 1124 C CA . GLU A 1 136 ? 9.042 3.050 -9.277 1.00 96.88 136 GLU A CA 1
ATOM 1125 C C . GLU A 1 136 ? 10.034 1.932 -9.631 1.00 96.88 136 GLU A C 1
ATOM 1127 O O . GLU A 1 136 ? 10.115 1.486 -10.778 1.00 96.88 136 GLU A O 1
ATOM 1132 N N . SER A 1 137 ? 10.729 1.399 -8.626 1.00 96.88 137 SER A N 1
ATOM 1133 C CA . SER A 1 137 ? 11.712 0.329 -8.810 1.00 96.88 137 SER A CA 1
ATOM 1134 C C . SER A 1 137 ? 11.099 -1.034 -9.135 1.00 96.88 137 SER A C 1
ATOM 1136 O O . SER A 1 137 ? 11.825 -1.941 -9.547 1.00 96.88 137 SER A O 1
ATOM 1138 N N . THR A 1 138 ? 9.773 -1.202 -9.049 1.00 96.31 138 THR A N 1
ATOM 1139 C CA . THR A 1 138 ? 9.107 -2.420 -9.552 1.00 96.31 138 THR A CA 1
ATOM 1140 C C . THR A 1 138 ? 9.256 -2.597 -11.067 1.00 96.31 138 THR A C 1
ATOM 1142 O O . THR A 1 138 ? 9.100 -3.708 -11.573 1.00 96.31 138 THR A O 1
ATOM 1145 N N . MET A 1 139 ? 9.664 -1.556 -11.800 1.00 91.94 139 MET A N 1
ATOM 1146 C CA . MET A 1 139 ? 10.100 -1.682 -13.194 1.00 91.94 139 MET A CA 1
ATOM 1147 C C . MET A 1 139 ? 11.323 -2.599 -13.343 1.00 91.94 139 MET A C 1
ATOM 1149 O O . MET A 1 139 ? 11.383 -3.403 -14.274 1.00 91.94 139 MET A O 1
ATOM 1153 N N . ILE A 1 140 ? 12.271 -2.543 -12.400 1.00 92.38 140 ILE A N 1
ATOM 1154 C CA . ILE A 1 140 ? 13.419 -3.461 -12.368 1.00 92.38 140 ILE A CA 1
ATOM 1155 C C . ILE A 1 140 ? 12.931 -4.885 -12.085 1.00 92.38 140 ILE A C 1
ATOM 1157 O O . ILE A 1 140 ? 13.334 -5.835 -12.758 1.00 92.38 140 ILE A O 1
ATOM 1161 N N . PHE A 1 141 ? 12.016 -5.033 -11.122 1.00 93.12 141 PHE A N 1
ATOM 1162 C CA . PHE A 1 141 ? 11.419 -6.328 -10.798 1.00 93.12 141 PHE A CA 1
ATOM 1163 C C . PHE A 1 141 ? 10.683 -6.944 -11.997 1.00 93.12 141 PHE A C 1
ATOM 1165 O O . PHE A 1 141 ? 10.851 -8.128 -12.279 1.00 93.12 141 PHE A O 1
ATOM 1172 N N . SER A 1 142 ? 9.951 -6.134 -12.765 1.00 91.31 142 SER A N 1
ATOM 1173 C CA . SER A 1 142 ? 9.250 -6.570 -13.978 1.00 91.31 142 SER A CA 1
ATOM 1174 C C . SER A 1 142 ? 10.212 -7.190 -14.996 1.00 91.31 142 SER A C 1
ATOM 1176 O O . SER A 1 142 ? 9.961 -8.284 -15.503 1.00 91.31 142 SER A O 1
ATOM 1178 N N . GLN A 1 143 ? 11.354 -6.539 -15.246 1.00 85.88 143 GLN A N 1
ATOM 1179 C CA . GLN A 1 143 ? 12.402 -7.065 -16.129 1.00 85.88 143 GLN A CA 1
ATOM 1180 C C . GLN A 1 143 ? 13.000 -8.368 -15.583 1.00 85.88 143 GLN A C 1
ATOM 1182 O O . GLN A 1 143 ? 13.171 -9.334 -16.329 1.00 85.88 143 GLN A O 1
ATOM 1187 N N . LYS A 1 144 ? 13.260 -8.430 -14.269 1.00 86.44 144 LYS A N 1
ATOM 1188 C CA . LYS A 1 144 ? 13.761 -9.636 -13.594 1.00 86.44 144 LYS A CA 1
ATOM 1189 C C . LYS A 1 144 ? 12.816 -10.827 -13.783 1.00 86.44 144 LYS A C 1
ATOM 1191 O O . LYS A 1 144 ? 13.288 -11.920 -14.094 1.00 86.44 144 LYS A O 1
ATOM 1196 N N . CYS A 1 145 ? 11.502 -10.634 -13.643 1.00 85.88 145 CYS A N 1
ATOM 1197 C CA . CYS A 1 145 ? 10.509 -11.703 -13.803 1.00 85.88 145 CYS A CA 1
ATOM 1198 C C . CYS A 1 145 ? 10.558 -12.379 -15.180 1.00 85.88 145 CYS A C 1
ATOM 1200 O O . CYS A 1 145 ? 10.216 -13.554 -15.296 1.00 85.88 145 CYS A O 1
ATOM 1202 N N . LEU A 1 146 ? 10.990 -11.659 -16.217 1.00 76.25 146 LEU A N 1
ATOM 1203 C CA . LEU A 1 146 ? 10.989 -12.146 -17.597 1.00 76.25 146 LEU A CA 1
ATOM 1204 C C . LEU A 1 146 ? 12.372 -12.564 -18.100 1.00 76.25 146 LEU A C 1
ATOM 1206 O O . LEU A 1 146 ? 12.479 -13.027 -19.236 1.00 76.25 146 LEU A O 1
ATOM 1210 N N . LYS A 1 147 ? 13.403 -12.490 -17.246 1.00 70.19 147 LYS A N 1
ATOM 1211 C CA . LYS A 1 147 ? 14.799 -12.788 -17.593 1.00 70.19 147 LYS A CA 1
ATOM 1212 C C . LYS A 1 147 ? 14.947 -14.104 -18.369 1.00 70.19 147 LYS A C 1
ATOM 1214 O O . LYS A 1 147 ? 15.547 -14.108 -19.430 1.00 70.19 147 LYS A O 1
ATOM 1219 N N . LYS A 1 148 ? 14.290 -15.187 -17.940 1.00 56.69 148 LYS A N 1
ATOM 1220 C CA . LYS A 1 148 ? 14.405 -16.502 -18.599 1.00 56.69 148 LYS A CA 1
ATOM 1221 C C . LYS A 1 148 ? 13.906 -16.542 -20.054 1.00 56.69 148 LYS A C 1
ATOM 1223 O O . LYS A 1 148 ? 14.504 -17.213 -20.878 1.00 56.69 148 LYS A O 1
ATOM 1228 N N . LYS A 1 149 ? 12.811 -15.849 -20.391 1.00 54.88 149 LYS A N 1
ATOM 1229 C CA . LYS A 1 149 ? 12.290 -15.832 -21.777 1.00 54.88 149 LYS A CA 1
ATOM 1230 C C . LYS A 1 149 ? 13.138 -14.948 -22.690 1.00 54.88 149 LYS A C 1
ATOM 1232 O O . LYS A 1 149 ? 13.226 -15.176 -23.889 1.00 54.88 149 LYS A O 1
ATOM 1237 N N . ILE A 1 150 ? 13.737 -13.934 -22.091 1.00 53.38 150 ILE A N 1
ATOM 1238 C CA . ILE A 1 150 ? 14.649 -13.020 -22.743 1.00 53.38 150 ILE A CA 1
ATOM 1239 C C . ILE A 1 150 ? 15.990 -13.723 -23.052 1.00 53.38 150 ILE A C 1
ATOM 1241 O O . ILE A 1 150 ? 16.525 -13.541 -24.142 1.00 53.38 150 ILE A O 1
ATOM 1245 N N . GLU A 1 151 ? 16.503 -14.548 -22.131 1.00 51.09 151 GLU A N 1
ATOM 1246 C CA . GLU A 1 151 ? 17.720 -15.367 -22.311 1.00 51.09 151 GLU A CA 1
ATOM 1247 C C . GLU A 1 151 ? 17.609 -16.353 -23.493 1.00 51.09 151 GLU A C 1
ATOM 1249 O O . GLU A 1 151 ? 18.615 -16.657 -24.129 1.00 51.09 151 GLU A O 1
ATOM 1254 N N . ASP A 1 152 ? 16.392 -16.807 -23.816 1.00 51.62 152 ASP A N 1
ATOM 1255 C CA . ASP A 1 152 ? 16.095 -17.690 -24.954 1.00 51.62 152 ASP A CA 1
ATOM 1256 C C . ASP A 1 152 ? 15.914 -16.931 -26.294 1.00 51.62 152 ASP A C 1
ATOM 1258 O O . ASP A 1 152 ? 15.646 -17.558 -27.321 1.00 51.62 152 ASP A O 1
ATOM 1262 N N . SER A 1 153 ? 16.017 -15.592 -26.313 1.00 55.09 153 SER A N 1
ATOM 1263 C CA . SER A 1 153 ? 15.932 -14.798 -27.548 1.00 55.09 153 SER A CA 1
ATOM 1264 C C . SER A 1 153 ? 17.321 -14.566 -28.153 1.00 55.09 153 SER A C 1
ATOM 1266 O O . SER A 1 153 ? 18.197 -13.988 -27.513 1.00 55.09 153 SER A O 1
ATOM 1268 N N . ASP A 1 154 ? 17.519 -14.981 -29.409 1.00 53.56 154 ASP A N 1
ATOM 1269 C CA . ASP A 1 154 ? 18.795 -14.831 -30.134 1.00 53.56 154 ASP A CA 1
ATOM 1270 C C . ASP A 1 154 ? 19.187 -13.355 -30.395 1.00 53.56 154 ASP A C 1
ATOM 1272 O O . ASP A 1 154 ? 20.328 -13.070 -30.761 1.00 53.56 154 ASP A O 1
ATOM 1276 N N . ASP A 1 155 ? 18.258 -12.412 -30.197 1.00 53.41 155 ASP A N 1
ATOM 1277 C CA . ASP A 1 155 ? 18.408 -11.001 -30.573 1.00 53.41 155 ASP A CA 1
ATOM 1278 C C . ASP A 1 155 ? 18.925 -10.089 -29.445 1.00 53.41 155 ASP A C 1
ATOM 1280 O O . ASP A 1 155 ? 19.373 -8.974 -29.727 1.00 53.41 155 ASP A O 1
ATOM 1284 N N . ILE A 1 156 ? 18.891 -10.520 -28.175 1.00 52.38 156 ILE A N 1
ATOM 1285 C CA . ILE A 1 156 ? 19.364 -9.690 -27.057 1.00 52.38 156 ILE A CA 1
ATOM 1286 C C . ILE A 1 156 ? 20.194 -10.525 -26.069 1.00 52.38 156 ILE A C 1
ATOM 1288 O O . ILE A 1 156 ? 19.630 -11.339 -25.338 1.00 52.38 156 ILE A O 1
ATOM 1292 N N . PRO A 1 157 ? 21.523 -10.313 -25.969 1.00 46.19 157 PRO A N 1
ATOM 1293 C CA . PRO A 1 157 ? 22.369 -11.011 -25.005 1.00 46.19 157 PRO A CA 1
ATOM 1294 C C . PRO A 1 157 ? 22.136 -10.450 -23.593 1.00 46.19 157 PRO A C 1
ATOM 1296 O O . PRO A 1 157 ? 22.934 -9.704 -23.039 1.00 46.19 157 PRO A O 1
ATOM 1299 N N . LEU A 1 158 ? 21.000 -10.800 -22.995 1.00 51.56 158 LEU A N 1
ATOM 1300 C CA . LEU A 1 158 ? 20.574 -10.362 -21.662 1.00 51.56 158 LEU A CA 1
ATOM 1301 C C . LEU A 1 158 ? 21.168 -11.207 -20.523 1.00 51.56 158 LEU A C 1
ATOM 1303 O O . LEU A 1 158 ? 20.984 -10.882 -19.348 1.00 51.56 158 LEU A O 1
ATOM 1307 N N . ASN A 1 159 ? 21.993 -12.199 -20.876 1.00 46.91 159 ASN A N 1
ATOM 1308 C CA . ASN A 1 159 ? 22.892 -12.923 -19.972 1.00 46.91 159 ASN A CA 1
ATOM 1309 C C . ASN A 1 159 ? 23.846 -11.986 -19.197 1.00 46.91 159 ASN A C 1
ATOM 1311 O O . ASN A 1 159 ? 24.417 -12.405 -18.194 1.00 46.91 159 ASN A O 1
ATOM 1315 N N . GLU A 1 160 ? 23.993 -10.727 -19.630 1.00 49.47 160 GLU A N 1
ATOM 1316 C CA . GLU A 1 160 ? 24.855 -9.711 -19.012 1.00 49.47 160 GLU A CA 1
ATOM 1317 C C . GLU A 1 160 ? 24.111 -8.701 -18.115 1.00 49.47 160 GLU A C 1
ATOM 1319 O O . GLU A 1 160 ? 24.768 -7.908 -17.439 1.00 49.47 160 GLU A O 1
ATOM 1324 N N . ILE A 1 161 ? 22.765 -8.700 -18.046 1.00 56.78 161 ILE A N 1
ATOM 1325 C CA . ILE A 1 161 ? 22.075 -7.841 -17.066 1.00 56.78 161 ILE A CA 1
ATOM 1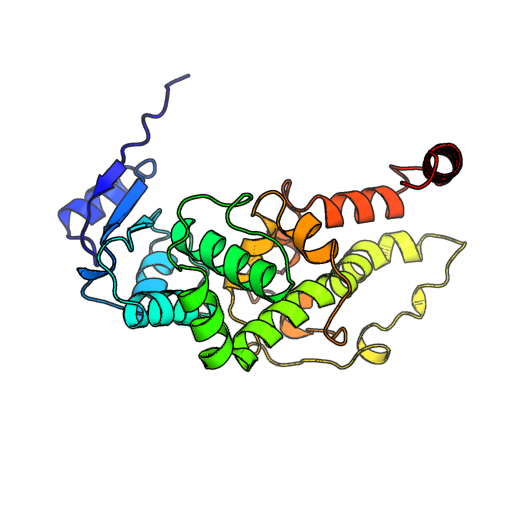326 C C . ILE A 1 161 ? 22.151 -8.489 -15.688 1.00 56.78 161 ILE A C 1
ATOM 1328 O O . ILE A 1 161 ? 21.304 -9.274 -15.237 1.00 56.78 161 ILE A O 1
ATOM 1332 N N . GLU A 1 162 ? 23.210 -8.104 -14.996 1.00 65.50 162 GLU A N 1
ATOM 1333 C CA . GLU A 1 162 ? 23.331 -8.227 -13.563 1.00 65.50 162 GLU A CA 1
ATOM 1334 C C . GLU A 1 162 ? 22.659 -6.994 -12.945 1.00 65.50 162 GLU A C 1
ATOM 1336 O O . GLU A 1 162 ? 23.266 -5.937 -12.794 1.00 65.50 162 GLU A O 1
ATOM 1341 N N . PHE A 1 163 ? 21.363 -7.104 -12.627 1.00 68.75 163 PHE A N 1
ATOM 1342 C CA . PHE A 1 163 ? 20.595 -6.012 -12.006 1.00 68.75 163 PHE A CA 1
ATOM 1343 C C . PHE A 1 163 ? 21.280 -5.453 -10.746 1.00 68.75 163 PHE A C 1
ATOM 1345 O O . PHE A 1 163 ? 21.203 -4.258 -10.482 1.00 68.75 163 PHE A O 1
ATOM 1352 N N . GLU A 1 164 ? 22.009 -6.308 -10.028 1.00 64.50 164 GLU A N 1
ATOM 1353 C CA . GLU A 1 164 ? 22.825 -5.971 -8.856 1.00 64.50 164 GLU A CA 1
ATOM 1354 C C . GLU A 1 164 ? 24.013 -5.037 -9.168 1.00 64.50 164 GLU A C 1
ATOM 1356 O O . GLU A 1 164 ? 24.502 -4.359 -8.271 1.00 64.50 164 GLU A O 1
ATOM 1361 N N . HIS A 1 165 ? 24.465 -4.960 -10.423 1.00 66.75 165 HIS A N 1
ATOM 1362 C CA . HIS A 1 165 ? 25.589 -4.110 -10.838 1.00 66.75 165 HIS A CA 1
ATOM 1363 C C . HIS A 1 165 ? 25.148 -2.809 -11.521 1.00 66.75 165 HIS A C 1
ATOM 1365 O O . HIS A 1 165 ? 25.919 -1.851 -11.562 1.00 66.75 165 HIS A O 1
ATOM 1371 N N . ASN A 1 166 ? 23.913 -2.753 -12.031 1.00 81.88 166 ASN A N 1
ATOM 1372 C CA . ASN A 1 166 ? 23.387 -1.591 -12.758 1.00 81.88 166 ASN A CA 1
ATOM 1373 C C . ASN A 1 166 ? 22.610 -0.605 -11.875 1.00 81.88 166 ASN A C 1
ATOM 1375 O O . ASN A 1 166 ? 22.379 0.530 -12.287 1.00 81.88 166 ASN A O 1
ATOM 1379 N N . PHE A 1 167 ? 22.203 -1.026 -10.677 1.00 89.94 167 PHE A N 1
ATOM 1380 C CA . PHE A 1 167 ? 21.401 -0.222 -9.760 1.00 89.94 167 PHE A CA 1
ATOM 1381 C C . PHE A 1 167 ? 21.985 -0.263 -8.351 1.00 89.94 167 PHE A C 1
ATOM 1383 O O . PHE A 1 167 ? 22.574 -1.260 -7.938 1.00 89.94 167 PHE A O 1
ATOM 1390 N N . GLU A 1 168 ? 21.784 0.811 -7.585 1.00 94.31 168 GLU A N 1
ATOM 1391 C CA . GLU A 1 168 ? 22.113 0.799 -6.160 1.00 94.31 168 GLU A CA 1
ATOM 1392 C C . GLU A 1 168 ? 21.283 -0.282 -5.451 1.00 94.31 168 GLU A C 1
ATOM 1394 O O . GLU A 1 168 ? 20.060 -0.349 -5.611 1.00 94.31 168 GLU A O 1
ATOM 1399 N N . ILE A 1 169 ? 21.950 -1.128 -4.665 1.00 95.19 169 ILE A N 1
ATOM 1400 C CA . ILE A 1 169 ? 21.303 -2.214 -3.929 1.00 95.19 169 ILE A CA 1
ATOM 1401 C C . ILE A 1 169 ? 20.810 -1.702 -2.577 1.00 95.19 169 ILE A C 1
ATOM 1403 O O . ILE A 1 169 ? 21.593 -1.227 -1.754 1.00 95.19 169 ILE A O 1
ATOM 1407 N N . ILE A 1 170 ? 19.521 -1.906 -2.311 1.00 96.38 170 ILE A N 1
ATOM 1408 C CA . ILE A 1 170 ? 18.948 -1.814 -0.970 1.00 96.38 170 ILE A CA 1
ATOM 1409 C C . ILE A 1 170 ? 18.803 -3.233 -0.415 1.00 96.38 170 ILE A C 1
ATOM 1411 O O . ILE A 1 170 ? 17.911 -3.987 -0.807 1.00 96.38 170 ILE A O 1
ATOM 1415 N N . ASP A 1 171 ? 19.695 -3.592 0.508 1.00 96.44 171 ASP A N 1
ATOM 1416 C CA . ASP A 1 171 ? 19.682 -4.863 1.244 1.00 96.44 171 ASP A CA 1
ATOM 1417 C C . ASP A 1 171 ? 19.178 -4.631 2.681 1.00 96.44 171 ASP A C 1
ATOM 1419 O O . ASP A 1 171 ? 19.891 -4.827 3.663 1.00 96.44 171 ASP A O 1
ATOM 1423 N N . ASP A 1 172 ? 17.951 -4.116 2.798 1.00 96.56 172 ASP A N 1
ATOM 1424 C CA . ASP A 1 172 ? 17.292 -3.853 4.080 1.00 96.56 172 ASP A CA 1
ATOM 1425 C C . ASP A 1 172 ? 15.834 -4.318 4.035 1.00 96.56 172 ASP A C 1
ATOM 1427 O O . ASP A 1 172 ? 14.976 -3.741 3.361 1.00 96.56 172 ASP A O 1
ATOM 1431 N N . VAL A 1 173 ? 15.537 -5.368 4.801 1.00 94.62 173 VAL A N 1
ATOM 1432 C CA . VAL A 1 173 ? 14.186 -5.924 4.911 1.00 94.62 173 VAL A CA 1
ATOM 1433 C C . VAL A 1 173 ? 13.189 -4.914 5.491 1.00 94.62 173 VAL A C 1
ATOM 1435 O O . VAL A 1 173 ? 12.007 -4.984 5.155 1.00 94.62 173 VAL A O 1
ATOM 1438 N N . LEU A 1 174 ? 13.643 -3.966 6.320 1.00 95.25 174 LEU A N 1
ATOM 1439 C CA . LEU A 1 174 ? 12.823 -2.979 7.031 1.00 95.25 174 LEU A CA 1
ATOM 1440 C C . LEU A 1 174 ? 12.652 -1.655 6.278 1.00 95.25 174 LEU A C 1
ATOM 1442 O O . LEU A 1 174 ? 11.925 -0.788 6.759 1.00 95.25 174 LEU A O 1
ATOM 1446 N N . TYR A 1 175 ? 13.261 -1.506 5.099 1.00 97.00 175 TYR A N 1
ATOM 1447 C CA . TYR A 1 175 ? 13.209 -0.266 4.321 1.00 97.00 175 TYR A CA 1
ATOM 1448 C C . TYR A 1 175 ? 11.774 0.224 4.059 1.00 97.00 175 TYR A C 1
ATOM 1450 O O . TYR A 1 175 ? 11.472 1.420 4.136 1.00 97.00 175 TYR A O 1
ATOM 1458 N N . ILE A 1 176 ? 10.875 -0.719 3.769 1.00 97.06 176 ILE A N 1
ATOM 1459 C CA . ILE A 1 176 ? 9.483 -0.472 3.396 1.00 97.06 176 ILE A CA 1
ATOM 1460 C C . ILE A 1 176 ? 8.533 -1.352 4.216 1.00 97.06 176 ILE A C 1
ATOM 1462 O O . ILE A 1 176 ? 8.874 -2.484 4.565 1.00 97.06 176 ILE A O 1
ATOM 1466 N N . GLY A 1 177 ? 7.335 -0.856 4.536 1.00 96.88 177 GLY A N 1
ATOM 1467 C CA . GLY A 1 177 ? 6.291 -1.676 5.157 1.00 96.88 177 GLY A CA 1
ATOM 1468 C C . GLY A 1 177 ? 5.745 -2.731 4.194 1.00 96.88 177 GLY A C 1
ATOM 1469 O O . GLY A 1 177 ? 5.773 -2.566 2.975 1.00 96.88 177 GLY A O 1
ATOM 1470 N N . ALA A 1 178 ? 5.221 -3.830 4.735 1.00 96.94 178 ALA A N 1
ATOM 1471 C CA . ALA A 1 178 ? 4.763 -4.961 3.928 1.00 96.94 178 ALA A CA 1
ATOM 1472 C C . ALA A 1 178 ? 3.511 -4.636 3.101 1.00 96.94 178 ALA A C 1
ATOM 1474 O O . ALA A 1 178 ? 3.311 -5.229 2.047 1.00 96.94 178 ALA A O 1
ATOM 1475 N N . ASN A 1 179 ? 2.685 -3.680 3.542 1.00 97.62 179 ASN A N 1
ATOM 1476 C CA . ASN A 1 179 ? 1.447 -3.316 2.848 1.00 97.62 179 ASN A CA 1
ATOM 1477 C C . ASN A 1 179 ? 1.661 -2.592 1.514 1.00 97.62 179 ASN A C 1
ATOM 1479 O O . ASN A 1 179 ? 0.688 -2.398 0.791 1.00 97.62 179 ASN A O 1
ATOM 1483 N N . VAL A 1 180 ? 2.897 -2.244 1.137 1.00 98.12 180 VAL A N 1
ATOM 1484 C CA . VAL A 1 180 ? 3.182 -1.678 -0.193 1.00 98.12 180 VAL A CA 1
ATOM 1485 C C . VAL A 1 180 ? 2.705 -2.594 -1.319 1.00 98.12 180 VAL A C 1
ATOM 1487 O O . VAL A 1 180 ? 2.196 -2.127 -2.333 1.00 98.12 180 VAL A O 1
ATOM 1490 N N . VAL A 1 181 ? 2.737 -3.912 -1.096 1.00 97.69 181 VAL A N 1
ATOM 1491 C CA . VAL A 1 181 ? 2.274 -4.899 -2.079 1.00 97.69 181 VAL A CA 1
ATOM 1492 C C . VAL A 1 181 ? 0.764 -4.857 -2.318 1.00 97.69 181 VAL A C 1
ATOM 1494 O O . VAL A 1 181 ? 0.282 -5.386 -3.313 1.00 97.69 181 VAL A O 1
ATOM 1497 N N . LYS A 1 182 ? -0.006 -4.219 -1.426 1.00 97.06 182 LYS A N 1
ATOM 1498 C CA . LYS A 1 182 ? -1.455 -4.060 -1.596 1.00 97.06 182 LYS A CA 1
ATOM 1499 C C . LYS A 1 182 ? -1.810 -3.051 -2.679 1.00 97.06 182 LYS A C 1
ATOM 1501 O O . LYS A 1 182 ? -2.932 -3.114 -3.176 1.00 97.06 182 LYS A O 1
ATOM 1506 N N . MET A 1 183 ? -0.878 -2.170 -3.050 1.00 97.50 183 MET A N 1
ATOM 1507 C CA . MET A 1 183 ? -1.099 -1.160 -4.084 1.00 97.50 183 MET A CA 1
ATOM 1508 C C . MET A 1 183 ? -1.347 -1.782 -5.461 1.00 97.50 183 MET A C 1
ATOM 1510 O O . MET A 1 183 ? -2.170 -1.274 -6.209 1.00 97.50 183 MET A O 1
ATOM 1514 N N . PHE A 1 184 ? -0.697 -2.910 -5.771 1.00 97.38 184 PHE A N 1
ATOM 1515 C CA . PHE A 1 184 ? -0.788 -3.553 -7.092 1.00 97.38 184 PHE A CA 1
ATOM 1516 C C . PHE A 1 184 ? -2.200 -4.040 -7.431 1.00 97.38 184 PHE A C 1
ATOM 1518 O O . PHE A 1 184 ? -2.582 -4.055 -8.589 1.00 97.38 184 PHE A O 1
ATOM 1525 N N . SER A 1 185 ? -2.973 -4.388 -6.401 1.00 96.69 185 SER A N 1
ATOM 1526 C CA . SER A 1 185 ? -4.364 -4.851 -6.511 1.00 96.69 185 SER A CA 1
ATOM 1527 C C . SER A 1 185 ? -5.404 -3.727 -6.386 1.00 96.69 185 SER A C 1
ATOM 1529 O O . SER A 1 185 ? -6.571 -3.993 -6.094 1.00 96.69 185 SER A O 1
ATOM 1531 N N . ILE A 1 186 ? -4.981 -2.460 -6.462 1.00 96.44 186 ILE A N 1
ATOM 1532 C CA . ILE A 1 186 ? -5.895 -1.314 -6.489 1.00 96.44 186 ILE A CA 1
ATOM 1533 C C . ILE A 1 186 ? -6.138 -0.966 -7.960 1.00 96.44 186 ILE A C 1
ATOM 1535 O O . ILE A 1 186 ? -5.173 -0.634 -8.651 1.00 96.44 186 ILE A O 1
ATOM 1539 N N . PRO A 1 187 ? -7.396 -0.999 -8.438 1.00 94.19 187 PRO A N 1
ATOM 1540 C CA . PRO A 1 187 ? -7.711 -0.669 -9.822 1.00 94.19 187 PRO A CA 1
ATOM 1541 C C . PRO A 1 187 ? -7.132 0.683 -10.244 1.00 94.19 187 PRO A C 1
ATOM 1543 O O . PRO A 1 187 ? -7.238 1.666 -9.507 1.00 94.19 187 PRO A O 1
ATOM 1546 N N . SER A 1 188 ? -6.532 0.720 -11.434 1.00 91.94 188 SER A N 1
ATOM 1547 C CA . SER A 1 188 ? -5.944 1.916 -12.052 1.00 91.94 188 SER A CA 1
ATOM 1548 C C . SER A 1 188 ? -4.752 2.539 -11.309 1.00 91.94 188 SER A C 1
ATOM 1550 O O . SER A 1 188 ? -4.213 3.551 -11.762 1.00 91.94 188 SER A O 1
ATOM 1552 N N . PHE A 1 189 ? -4.328 1.997 -10.160 1.00 96.50 189 PHE A N 1
ATOM 1553 C CA . PHE A 1 189 ? -3.267 2.614 -9.366 1.00 96.50 189 PHE A CA 1
ATOM 1554 C C . PHE A 1 189 ? -1.938 2.640 -10.120 1.00 96.50 189 PHE A C 1
ATOM 1556 O O . PHE A 1 189 ? -1.280 3.679 -10.152 1.00 96.50 189 PHE A O 1
ATOM 1563 N N . MET A 1 190 ? -1.542 1.515 -10.717 1.00 96.94 190 MET A N 1
ATOM 1564 C CA . MET A 1 190 ? -0.247 1.385 -11.387 1.00 96.94 190 MET A CA 1
ATOM 1565 C C . MET A 1 190 ? -0.182 2.267 -12.635 1.00 96.94 190 MET A C 1
ATOM 1567 O O . MET A 1 190 ? 0.810 2.960 -12.855 1.00 96.94 190 MET A O 1
ATOM 1571 N N . GLU A 1 191 ? -1.263 2.306 -13.408 1.00 94.69 191 GLU A N 1
ATOM 1572 C CA . GLU A 1 191 ? -1.412 3.122 -14.610 1.00 94.69 191 GLU A CA 1
ATOM 1573 C C . GLU A 1 191 ? -1.296 4.606 -14.261 1.00 94.69 191 GLU A C 1
ATOM 1575 O O . GLU A 1 191 ? -0.507 5.328 -14.868 1.00 94.69 191 GLU A O 1
ATOM 1580 N N . LEU A 1 192 ? -2.032 5.054 -13.239 1.00 95.62 192 LEU A N 1
ATOM 1581 C CA . LEU A 1 192 ? -1.978 6.436 -12.769 1.00 95.62 192 LEU A CA 1
ATOM 1582 C C . LEU A 1 192 ? -0.594 6.775 -12.213 1.00 95.62 192 LEU A C 1
ATOM 1584 O O . LEU A 1 192 ? -0.038 7.819 -12.549 1.00 95.62 192 LEU A O 1
ATOM 1588 N N . PHE A 1 193 ? -0.006 5.891 -11.406 1.00 96.50 193 PHE A N 1
ATOM 1589 C CA . PHE A 1 193 ? 1.302 6.113 -10.795 1.00 96.50 193 PHE A CA 1
ATOM 1590 C C . PHE A 1 193 ? 2.403 6.335 -11.843 1.00 96.50 193 PHE A C 1
ATOM 1592 O O . PHE A 1 193 ? 3.235 7.235 -11.678 1.00 96.50 193 PHE A O 1
ATOM 1599 N N . PHE A 1 194 ? 2.381 5.550 -12.926 1.00 95.00 194 PHE A N 1
ATOM 1600 C CA . PHE A 1 194 ? 3.340 5.627 -14.030 1.00 95.00 194 PHE A CA 1
ATOM 1601 C C . PHE A 1 194 ? 2.949 6.604 -15.151 1.00 95.00 194 PHE A C 1
ATOM 1603 O O . PHE A 1 194 ? 3.735 6.803 -16.076 1.00 95.00 194 PHE A O 1
ATOM 1610 N N . LEU A 1 195 ? 1.788 7.265 -15.065 1.00 91.81 195 LEU A N 1
ATOM 1611 C CA . LEU A 1 195 ? 1.393 8.329 -15.998 1.00 91.81 195 LEU A CA 1
ATOM 1612 C C . LEU A 1 195 ? 2.288 9.575 -15.869 1.00 91.81 195 LEU A C 1
ATOM 1614 O O . LEU A 1 195 ? 2.438 10.354 -16.811 1.00 91.81 195 LEU A O 1
ATOM 1618 N N . VAL A 1 196 ? 2.871 9.779 -14.688 1.00 91.19 196 VAL A N 1
ATOM 1619 C CA . VAL A 1 196 ? 3.778 10.891 -14.395 1.00 91.19 196 VAL A CA 1
ATOM 1620 C C . VAL A 1 196 ? 5.236 10.436 -14.398 1.00 91.19 196 VAL A C 1
ATOM 1622 O O . VAL A 1 196 ? 5.552 9.284 -14.096 1.00 91.19 196 VAL A O 1
ATOM 1625 N N . GLN A 1 197 ? 6.138 11.366 -14.718 1.00 87.88 197 GLN A N 1
ATOM 1626 C CA . GLN A 1 197 ? 7.572 11.086 -14.800 1.00 87.88 197 GLN A CA 1
ATOM 1627 C C . GLN A 1 197 ? 8.131 10.554 -13.467 1.00 87.88 197 GLN A C 1
ATOM 1629 O O . GLN A 1 197 ? 7.725 11.040 -12.403 1.00 87.88 197 GLN A O 1
ATOM 1634 N N . PRO A 1 198 ? 9.086 9.603 -13.508 1.00 89.00 198 PRO A N 1
ATOM 1635 C CA . PRO A 1 198 ? 9.780 9.139 -12.316 1.00 89.00 198 PRO A CA 1
ATOM 1636 C C . PRO A 1 198 ? 10.427 10.292 -11.544 1.00 89.00 198 PRO A C 1
ATOM 1638 O O . PRO A 1 198 ? 10.968 11.227 -12.139 1.00 89.00 198 PRO A O 1
ATOM 1641 N N . ARG A 1 199 ? 10.377 10.223 -10.212 1.00 89.88 199 ARG A N 1
ATOM 1642 C CA . ARG A 1 199 ? 10.953 11.242 -9.314 1.00 89.88 199 ARG A CA 1
ATOM 1643 C C . ARG A 1 199 ? 12.097 10.712 -8.463 1.00 89.88 199 ARG A C 1
ATOM 1645 O O . ARG A 1 199 ? 12.762 11.495 -7.785 1.00 89.88 199 ARG A O 1
ATOM 1652 N N . THR A 1 200 ? 12.304 9.402 -8.462 1.00 91.56 200 THR A N 1
ATOM 1653 C CA . THR A 1 200 ? 13.331 8.739 -7.668 1.00 91.56 200 THR A CA 1
ATOM 1654 C C . THR A 1 200 ? 14.296 7.987 -8.574 1.00 91.56 200 THR A C 1
ATOM 1656 O O . THR A 1 200 ? 13.971 7.599 -9.697 1.00 91.56 200 THR A O 1
ATOM 1659 N N . GLU A 1 201 ? 15.517 7.790 -8.088 1.00 92.75 201 GLU A N 1
ATOM 1660 C CA . GLU A 1 201 ? 16.438 6.861 -8.729 1.00 92.75 201 GLU A CA 1
ATOM 1661 C C . GLU A 1 201 ? 15.975 5.432 -8.451 1.00 92.75 201 GLU A C 1
ATOM 1663 O O . GLU A 1 201 ? 15.649 5.090 -7.307 1.00 92.75 201 GLU A O 1
ATOM 1668 N N . LEU A 1 202 ? 15.958 4.608 -9.500 1.00 95.12 202 LEU A N 1
ATOM 1669 C CA . LEU A 1 202 ? 15.570 3.209 -9.391 1.00 95.12 202 LEU A CA 1
ATOM 1670 C C . LEU A 1 202 ? 16.634 2.430 -8.612 1.00 95.12 202 LEU A C 1
ATOM 1672 O O . LEU A 1 202 ? 17.832 2.567 -8.870 1.00 95.12 202 LEU A O 1
ATOM 1676 N N . LYS A 1 203 ? 16.190 1.587 -7.680 1.00 95.75 203 LYS A N 1
ATOM 1677 C CA . LYS A 1 203 ? 17.060 0.786 -6.814 1.00 95.75 203 LYS A CA 1
ATOM 1678 C C . LYS A 1 203 ? 16.682 -0.683 -6.848 1.00 95.75 203 LYS A C 1
ATOM 1680 O O . LYS A 1 203 ? 15.513 -1.044 -6.974 1.00 95.75 203 LYS A O 1
ATOM 1685 N N . TYR A 1 204 ? 17.674 -1.550 -6.693 1.00 96.00 204 TYR A N 1
ATOM 1686 C CA . TYR A 1 204 ? 17.436 -2.981 -6.589 1.00 96.00 204 TYR A CA 1
ATOM 1687 C C . TYR A 1 204 ? 17.160 -3.363 -5.131 1.00 96.00 204 TYR A C 1
ATOM 1689 O O . TYR A 1 204 ? 18.066 -3.421 -4.298 1.00 96.00 204 TYR A O 1
ATOM 1697 N N . PHE A 1 205 ? 15.892 -3.616 -4.813 1.00 96.94 205 PHE A N 1
ATOM 1698 C CA . PHE A 1 205 ? 15.441 -3.993 -3.473 1.00 96.94 205 PHE A CA 1
ATOM 1699 C C . PHE A 1 205 ? 15.629 -5.488 -3.231 1.00 96.94 205 PHE A C 1
ATOM 1701 O O . PHE A 1 205 ? 14.672 -6.256 -3.279 1.00 96.94 205 PHE A O 1
ATOM 1708 N N . LYS A 1 206 ? 16.873 -5.906 -2.988 1.00 95.25 206 LYS A N 1
ATOM 1709 C CA . LYS A 1 206 ? 17.285 -7.316 -2.937 1.00 95.25 206 LYS A CA 1
ATOM 1710 C C . LYS A 1 206 ? 16.374 -8.179 -2.064 1.00 95.25 206 LYS A C 1
ATOM 1712 O O . LYS A 1 206 ? 15.797 -9.145 -2.549 1.00 95.25 206 LYS A O 1
ATOM 1717 N N . GLN A 1 207 ? 16.164 -7.790 -0.805 1.00 96.00 207 GLN A N 1
ATOM 1718 C CA . GLN A 1 207 ? 15.310 -8.551 0.118 1.00 96.00 207 GLN A CA 1
ATOM 1719 C C . GLN A 1 207 ? 13.855 -8.617 -0.367 1.00 96.00 207 GLN A C 1
ATOM 1721 O O . GLN A 1 207 ? 13.213 -9.658 -0.292 1.00 96.00 207 GLN A O 1
ATOM 1726 N N . GLN A 1 208 ? 13.308 -7.513 -0.871 1.00 96.94 208 GLN A N 1
ATOM 1727 C CA . GLN A 1 208 ? 11.915 -7.455 -1.312 1.00 96.94 208 GLN A CA 1
ATOM 1728 C C . GLN A 1 208 ? 11.688 -8.171 -2.651 1.00 96.94 208 GLN A C 1
ATOM 1730 O O . GLN A 1 208 ? 10.593 -8.678 -2.881 1.00 96.94 208 GLN A O 1
ATOM 1735 N N . PHE A 1 209 ? 12.681 -8.194 -3.538 1.00 95.56 209 PHE A N 1
ATOM 1736 C CA . PHE A 1 209 ? 12.572 -8.780 -4.874 1.00 95.56 209 PHE A CA 1
ATOM 1737 C C . PHE A 1 209 ? 12.891 -10.276 -4.885 1.00 95.56 209 PHE A C 1
ATOM 1739 O O . PHE A 1 209 ? 12.295 -11.005 -5.680 1.00 95.56 209 PHE A O 1
ATOM 1746 N N . ASP A 1 210 ? 13.783 -10.736 -4.005 1.00 93.06 210 ASP A N 1
ATOM 1747 C CA . ASP A 1 210 ? 14.332 -12.095 -4.078 1.00 93.06 210 ASP A CA 1
ATOM 1748 C C . ASP A 1 210 ? 13.782 -13.037 -3.006 1.00 93.06 210 ASP A C 1
ATOM 1750 O O . ASP A 1 210 ? 13.702 -14.246 -3.234 1.00 93.06 210 ASP A O 1
ATOM 1754 N N . GLU A 1 211 ? 13.361 -12.502 -1.860 1.00 95.19 211 GLU A N 1
ATOM 1755 C CA . GLU A 1 211 ? 13.023 -13.305 -0.686 1.00 95.19 211 GLU A CA 1
ATOM 1756 C C . GLU A 1 211 ? 11.510 -13.379 -0.409 1.00 95.19 211 GLU A C 1
ATOM 1758 O O . GLU A 1 211 ? 10.694 -12.563 -0.848 1.00 95.19 211 GLU A O 1
ATOM 1763 N N . TYR A 1 212 ? 11.116 -14.371 0.394 1.00 95.81 212 TYR A N 1
ATOM 1764 C CA . TYR A 1 212 ? 9.723 -14.658 0.765 1.00 95.81 212 TYR A CA 1
ATOM 1765 C C . TYR A 1 212 ? 9.258 -13.846 1.990 1.00 95.81 212 TYR A C 1
ATOM 1767 O O . TYR A 1 212 ? 8.753 -14.391 2.977 1.00 95.81 212 TYR A O 1
ATOM 1775 N N . ILE A 1 213 ? 9.458 -12.527 1.966 1.00 94.50 213 ILE A N 1
ATOM 1776 C CA . ILE A 1 213 ? 9.286 -11.665 3.152 1.00 94.50 213 ILE A CA 1
ATOM 1777 C C . ILE A 1 213 ? 7.856 -11.149 3.368 1.00 94.50 213 ILE A C 1
ATOM 1779 O O . ILE A 1 213 ? 7.563 -10.570 4.418 1.00 94.50 213 ILE A O 1
ATOM 1783 N N . PHE A 1 214 ? 6.947 -11.363 2.415 1.00 94.25 214 PHE A N 1
ATOM 1784 C CA . PHE A 1 214 ? 5.566 -10.881 2.466 1.00 94.25 214 PHE A CA 1
ATOM 1785 C C . PHE A 1 214 ? 4.637 -11.984 2.976 1.00 94.25 214 PHE A C 1
ATOM 1787 O O . PHE A 1 214 ? 3.846 -12.559 2.233 1.00 94.25 214 PHE A O 1
ATOM 1794 N N . ARG A 1 215 ? 4.760 -12.309 4.271 1.00 90.38 215 ARG A N 1
ATOM 1795 C CA . ARG A 1 215 ? 4.025 -13.410 4.927 1.00 90.38 215 ARG A CA 1
ATOM 1796 C C . ARG A 1 215 ? 4.329 -14.783 4.301 1.00 90.38 215 ARG A C 1
ATOM 1798 O O . ARG A 1 215 ? 3.429 -15.578 4.042 1.00 90.38 215 ARG A O 1
ATOM 1805 N N . GLY A 1 216 ? 5.613 -15.051 4.055 1.00 92.19 216 GLY A N 1
ATOM 1806 C CA . GLY A 1 216 ? 6.081 -16.309 3.463 1.00 92.19 216 GLY A CA 1
ATOM 1807 C C . GLY A 1 216 ? 5.869 -16.408 1.951 1.00 92.19 216 GLY A C 1
ATOM 1808 O O . GLY A 1 216 ? 6.090 -17.472 1.384 1.00 92.19 216 GLY A O 1
ATOM 1809 N N . LYS A 1 217 ? 5.453 -15.312 1.309 1.00 94.94 217 LYS A N 1
ATOM 1810 C CA . LYS A 1 217 ? 5.278 -15.181 -0.138 1.00 94.94 217 LYS A CA 1
ATOM 1811 C C . LYS A 1 217 ? 6.319 -14.219 -0.700 1.00 94.94 217 LYS A C 1
ATOM 1813 O O . LYS A 1 217 ? 6.769 -13.307 0.002 1.00 94.94 217 LYS A O 1
ATOM 1818 N N . ASN A 1 218 ? 6.690 -14.423 -1.958 1.00 95.50 218 ASN A N 1
ATOM 1819 C CA . ASN A 1 218 ? 7.532 -13.486 -2.701 1.00 95.50 218 ASN A CA 1
ATOM 1820 C C . ASN A 1 218 ? 6.688 -12.328 -3.276 1.00 95.50 218 ASN A C 1
ATOM 1822 O O . ASN A 1 218 ? 5.457 -12.358 -3.231 1.00 95.50 218 ASN A O 1
ATOM 1826 N N . LEU A 1 219 ? 7.347 -11.301 -3.822 1.00 96.94 219 LEU A N 1
ATOM 1827 C CA . LEU A 1 219 ? 6.672 -10.137 -4.409 1.00 96.94 219 LEU A CA 1
ATOM 1828 C C . LEU A 1 219 ? 5.762 -10.502 -5.593 1.00 96.94 219 LEU A C 1
ATOM 1830 O O . LEU A 1 219 ? 4.693 -9.912 -5.744 1.00 96.94 219 LEU A O 1
ATOM 1834 N N . PHE A 1 220 ? 6.160 -11.484 -6.409 1.00 95.56 220 PHE A N 1
ATOM 1835 C CA . PHE A 1 220 ? 5.433 -11.874 -7.620 1.00 95.56 220 PHE A CA 1
ATOM 1836 C C . PHE A 1 220 ? 3.993 -12.306 -7.322 1.00 95.56 220 PHE A C 1
ATOM 1838 O O . PHE A 1 220 ? 3.095 -11.956 -8.078 1.00 95.56 220 PHE A O 1
ATOM 1845 N N . GLU A 1 221 ? 3.752 -12.983 -6.195 1.00 95.88 221 GLU A N 1
ATOM 1846 C CA . GLU A 1 221 ? 2.404 -13.408 -5.782 1.00 95.88 221 GLU A CA 1
ATOM 1847 C C . GLU A 1 221 ? 1.411 -12.259 -5.556 1.00 95.88 221 GLU A C 1
ATOM 1849 O O . GLU A 1 221 ? 0.203 -12.487 -5.585 1.00 95.88 221 GLU A O 1
ATOM 1854 N N . PHE A 1 222 ? 1.899 -11.045 -5.298 1.00 96.62 222 PHE A N 1
ATOM 1855 C CA . PHE A 1 222 ? 1.064 -9.847 -5.178 1.00 96.62 222 PHE A CA 1
ATOM 1856 C C . PHE A 1 222 ? 1.124 -8.986 -6.437 1.00 96.62 222 PHE A C 1
ATOM 1858 O O . PHE A 1 222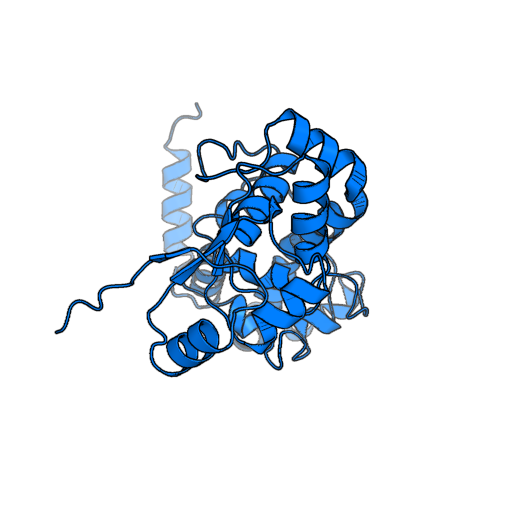 ? 0.158 -8.312 -6.780 1.00 96.62 222 PHE A O 1
ATOM 1865 N N . PHE A 1 223 ? 2.278 -8.979 -7.100 1.00 96.00 223 PHE A N 1
ATOM 1866 C CA . PHE A 1 223 ? 2.546 -8.134 -8.253 1.00 96.00 223 PHE A CA 1
ATOM 1867 C C . PHE A 1 223 ? 1.841 -8.627 -9.519 1.00 96.00 223 PHE A C 1
ATOM 1869 O O . PHE A 1 223 ? 1.357 -7.811 -10.299 1.00 96.00 223 PHE A O 1
ATOM 1876 N N . PHE A 1 224 ? 1.749 -9.946 -9.714 1.00 93.75 224 PHE A N 1
ATOM 1877 C CA . PHE A 1 224 ? 1.005 -10.551 -10.814 1.00 93.75 224 PHE A CA 1
ATOM 1878 C C . PHE A 1 224 ? -0.467 -10.729 -10.424 1.00 93.75 224 PHE A C 1
ATOM 1880 O O . PHE A 1 224 ? -0.868 -11.767 -9.897 1.00 93.75 224 PHE A O 1
ATOM 1887 N N . CYS A 1 225 ? -1.257 -9.687 -10.664 1.00 94.00 225 CYS A N 1
ATOM 1888 C CA . CYS A 1 225 ? -2.702 -9.660 -10.452 1.00 94.00 225 CYS A CA 1
ATOM 1889 C C . CYS A 1 225 ? -3.418 -8.968 -11.617 1.00 94.00 225 CYS A C 1
ATOM 1891 O O . CYS A 1 225 ? -2.783 -8.276 -12.421 1.00 94.00 225 CYS A O 1
ATOM 1893 N N . ASP A 1 226 ? -4.735 -9.178 -11.693 1.00 94.00 226 ASP A N 1
ATOM 1894 C CA . ASP A 1 226 ? -5.592 -8.684 -12.774 1.00 94.00 226 ASP A CA 1
ATOM 1895 C C . ASP A 1 226 ? -5.605 -7.148 -12.837 1.00 94.00 226 ASP A C 1
ATOM 1897 O O . ASP A 1 226 ? -5.679 -6.581 -13.922 1.00 94.00 226 ASP A O 1
ATOM 1901 N N . GLU A 1 227 ? -5.461 -6.475 -11.694 1.00 96.06 227 GLU A N 1
ATOM 1902 C CA . GLU A 1 227 ? -5.478 -5.014 -11.598 1.00 96.06 227 GLU A CA 1
ATOM 1903 C C . GLU A 1 227 ? -4.145 -4.339 -11.962 1.00 96.06 227 GLU A C 1
ATOM 1905 O O . GLU A 1 227 ? -4.123 -3.129 -12.173 1.00 96.06 227 GLU A O 1
ATOM 1910 N N . ASN A 1 228 ? -3.033 -5.080 -12.040 1.00 95.38 228 ASN A N 1
ATOM 1911 C CA . ASN A 1 228 ? -1.737 -4.530 -12.447 1.00 95.38 228 ASN A CA 1
ATOM 1912 C C . ASN A 1 228 ? -1.564 -4.639 -13.971 1.00 95.38 228 ASN A C 1
ATOM 1914 O O . ASN A 1 228 ? -0.748 -5.428 -14.468 1.00 95.38 228 ASN A O 1
ATOM 1918 N N . GLU A 1 229 ? -2.346 -3.860 -14.723 1.00 91.44 229 GLU A N 1
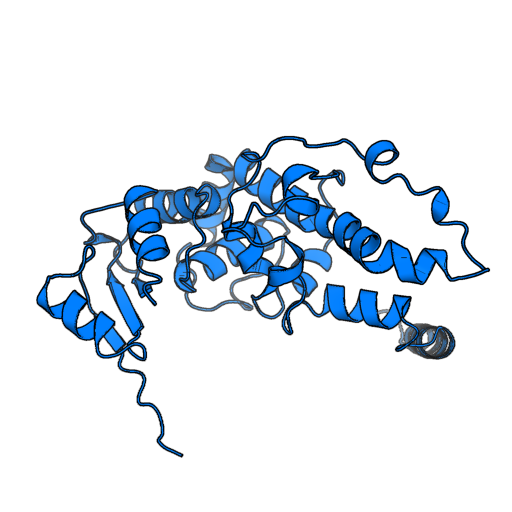ATOM 1919 C CA . GLU A 1 229 ? -2.3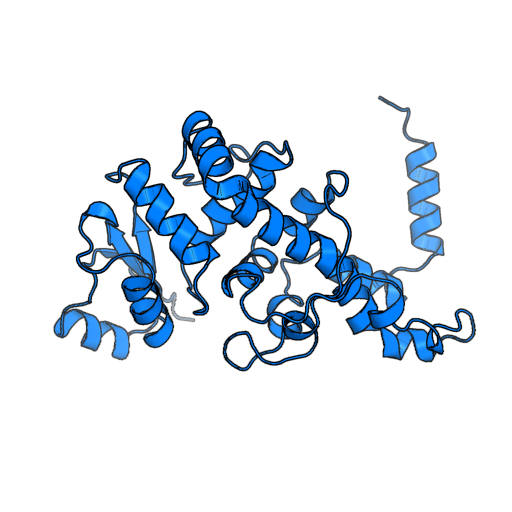58 -3.923 -16.191 1.00 91.44 229 GLU A CA 1
ATOM 1920 C C . GLU A 1 229 ? -1.024 -3.452 -16.781 1.00 91.44 229 GLU A C 1
ATOM 1922 O O . GLU A 1 229 ? -0.588 -3.974 -17.808 1.00 91.44 229 GLU A O 1
ATOM 1927 N N . VAL A 1 230 ? -0.310 -2.546 -16.100 1.00 92.94 230 VAL A N 1
ATOM 1928 C CA . VAL A 1 230 ? 1.056 -2.136 -16.476 1.00 92.94 230 VAL A CA 1
ATOM 1929 C C . VAL A 1 230 ? 1.988 -3.344 -16.600 1.00 92.94 230 VAL A C 1
ATOM 1931 O O . VAL A 1 230 ? 2.669 -3.503 -17.620 1.00 92.94 230 VAL A O 1
ATOM 1934 N N . PHE A 1 231 ? 2.014 -4.228 -15.596 1.00 92.25 231 PHE A N 1
ATOM 1935 C CA . PHE A 1 231 ? 2.848 -5.427 -15.667 1.00 92.25 231 PHE A CA 1
ATOM 1936 C C . PHE A 1 231 ? 2.328 -6.428 -16.702 1.00 92.25 231 PHE A C 1
ATOM 1938 O O . PHE A 1 231 ? 3.127 -7.035 -17.416 1.00 92.25 231 PHE A O 1
ATOM 1945 N N . GLN A 1 232 ? 1.009 -6.586 -16.834 1.00 88.94 232 GLN A N 1
ATOM 1946 C CA . GLN A 1 232 ? 0.430 -7.471 -17.849 1.00 88.94 232 GLN A CA 1
ATOM 1947 C C . GLN A 1 232 ? 0.770 -7.020 -19.268 1.00 88.94 232 GLN A C 1
ATOM 1949 O O . GLN A 1 232 ? 1.141 -7.851 -20.093 1.00 88.94 232 GLN A O 1
ATOM 1954 N N . MET A 1 233 ? 0.706 -5.719 -19.550 1.00 87.50 233 MET A N 1
ATOM 1955 C CA . MET A 1 233 ? 1.094 -5.140 -20.833 1.00 87.50 233 MET A CA 1
ATOM 1956 C C . MET A 1 233 ? 2.582 -5.377 -21.104 1.00 87.50 233 MET A C 1
ATOM 1958 O O . MET A 1 233 ? 2.950 -5.822 -22.194 1.00 87.50 233 MET A O 1
ATOM 1962 N N . PHE A 1 234 ? 3.437 -5.151 -20.101 1.00 86.88 234 PHE A N 1
ATOM 1963 C CA . PHE A 1 234 ? 4.867 -5.441 -20.203 1.00 86.88 234 PHE A CA 1
ATOM 1964 C C . PHE A 1 234 ? 5.125 -6.927 -20.499 1.00 86.88 234 PHE A C 1
ATOM 1966 O O . PHE A 1 234 ? 5.867 -7.264 -21.424 1.00 86.88 234 PHE A O 1
ATOM 1973 N N . ALA A 1 235 ? 4.461 -7.827 -19.772 1.00 84.75 235 ALA A N 1
ATOM 1974 C CA . ALA A 1 235 ? 4.558 -9.263 -19.984 1.00 84.75 235 ALA A CA 1
ATOM 1975 C C . ALA A 1 235 ? 4.013 -9.683 -21.357 1.00 84.75 235 ALA A C 1
ATOM 1977 O O . ALA A 1 235 ? 4.636 -10.498 -22.033 1.00 84.75 235 ALA A O 1
ATOM 1978 N N . ALA A 1 236 ? 2.894 -9.122 -21.815 1.00 83.38 236 ALA A N 1
ATOM 1979 C CA . ALA A 1 236 ? 2.317 -9.397 -23.128 1.00 83.38 236 ALA A CA 1
ATOM 1980 C C . ALA A 1 236 ? 3.275 -8.995 -24.258 1.00 83.38 236 ALA A C 1
ATOM 1982 O O . ALA A 1 236 ? 3.451 -9.755 -25.213 1.00 83.38 236 ALA A O 1
ATOM 1983 N N . HIS A 1 237 ? 3.948 -7.852 -24.114 1.00 78.75 237 HIS A N 1
ATOM 1984 C CA . HIS A 1 237 ? 4.963 -7.395 -25.055 1.00 78.75 237 HIS A CA 1
ATOM 1985 C C . HIS A 1 237 ? 6.189 -8.317 -25.067 1.00 78.75 237 HIS A C 1
ATOM 1987 O O . HIS A 1 237 ? 6.532 -8.893 -26.097 1.00 78.75 237 HIS A O 1
ATOM 1993 N N . ALA A 1 238 ? 6.798 -8.546 -23.903 1.00 78.25 238 ALA A N 1
ATOM 1994 C CA . ALA A 1 238 ? 7.975 -9.402 -23.772 1.00 78.25 238 ALA A CA 1
ATOM 1995 C C . ALA A 1 238 ? 7.697 -10.873 -24.130 1.00 78.25 238 ALA A C 1
ATOM 1997 O O . ALA A 1 238 ? 8.604 -11.627 -24.483 1.00 78.25 238 ALA A O 1
ATOM 1998 N N . THR A 1 239 ? 6.437 -11.311 -24.057 1.00 75.94 239 THR A N 1
ATOM 1999 C CA . THR A 1 239 ? 6.045 -12.657 -24.470 1.00 75.94 239 THR A CA 1
ATOM 2000 C C . THR A 1 239 ? 5.689 -12.781 -25.951 1.00 75.94 239 THR A C 1
ATOM 2002 O O . THR A 1 239 ? 5.517 -13.915 -26.408 1.00 75.94 239 THR A O 1
ATOM 2005 N N . GLY A 1 240 ? 5.614 -11.676 -26.695 1.00 74.00 240 GLY A N 1
ATOM 2006 C CA . GLY A 1 240 ? 5.186 -11.660 -28.095 1.00 74.00 240 GLY A CA 1
ATOM 2007 C C . GLY A 1 240 ? 3.681 -11.873 -28.285 1.00 74.00 240 GLY A C 1
ATOM 2008 O O . GLY A 1 240 ? 3.250 -12.179 -29.392 1.00 74.00 240 GLY A O 1
ATOM 2009 N N . THR A 1 241 ? 2.884 -11.730 -27.219 1.00 80.25 241 THR A N 1
ATOM 2010 C CA . THR A 1 241 ? 1.412 -11.740 -27.300 1.00 80.25 241 THR A CA 1
ATOM 2011 C C . THR A 1 241 ? 0.906 -10.495 -28.032 1.00 80.25 241 THR A C 1
ATOM 2013 O O . THR A 1 241 ? -0.057 -10.581 -28.786 1.00 80.25 241 THR A O 1
ATOM 2016 N N . VAL A 1 242 ? 1.585 -9.358 -27.841 1.00 75.00 242 VAL A N 1
ATOM 2017 C CA . VAL A 1 242 ? 1.437 -8.150 -28.666 1.00 75.00 242 VAL A CA 1
ATOM 2018 C C . VAL A 1 242 ? 2.666 -8.041 -29.561 1.00 75.00 242 VAL A C 1
ATOM 2020 O O . VAL A 1 242 ? 3.793 -7.965 -29.067 1.00 75.00 242 VAL A O 1
ATOM 2023 N N . SER A 1 243 ? 2.460 -8.045 -30.875 1.00 73.62 243 SER A N 1
ATOM 2024 C CA . SER A 1 243 ? 3.547 -7.999 -31.856 1.00 73.62 243 SER A CA 1
ATOM 2025 C C . SER A 1 243 ? 4.084 -6.577 -32.071 1.00 73.62 243 SER A C 1
ATOM 2027 O O . SER A 1 243 ? 3.364 -5.586 -31.935 1.00 73.62 243 SER A O 1
ATOM 2029 N N . MET A 1 244 ? 5.354 -6.459 -32.476 1.00 72.00 244 MET A N 1
ATOM 2030 C CA . MET A 1 244 ? 5.943 -5.166 -32.864 1.00 72.00 244 MET A CA 1
ATOM 2031 C C . MET A 1 244 ? 5.193 -4.506 -34.027 1.00 72.00 244 MET A C 1
ATOM 2033 O O . MET A 1 244 ? 5.033 -3.288 -34.041 1.00 72.00 244 MET A O 1
ATOM 2037 N N . ASP A 1 245 ? 4.675 -5.298 -34.967 1.00 77.50 245 ASP A N 1
ATOM 2038 C CA . ASP A 1 245 ? 3.883 -4.794 -36.092 1.00 77.50 245 ASP A CA 1
ATOM 2039 C C . ASP A 1 245 ? 2.584 -4.119 -35.631 1.00 77.50 245 ASP A C 1
ATOM 2041 O O . ASP A 1 245 ? 2.146 -3.129 -36.221 1.00 77.50 245 ASP A O 1
ATOM 2045 N N . GLU A 1 246 ? 1.950 -4.635 -34.575 1.00 76.69 246 GLU A N 1
ATOM 2046 C CA . GLU A 1 246 ? 0.767 -4.016 -33.972 1.00 76.69 246 GLU A CA 1
ATOM 2047 C C . GLU A 1 246 ? 1.115 -2.695 -33.284 1.00 76.69 246 GLU A C 1
ATOM 2049 O O . GLU A 1 246 ? 0.402 -1.710 -33.479 1.00 76.69 246 GLU A O 1
ATOM 2054 N N . LEU A 1 247 ? 2.243 -2.627 -32.572 1.00 75.25 247 LEU A N 1
ATOM 2055 C CA . LEU A 1 247 ? 2.718 -1.382 -31.960 1.00 75.25 247 LEU A CA 1
ATOM 2056 C C . LEU A 1 247 ? 3.055 -0.314 -33.008 1.00 75.25 247 LEU A C 1
ATOM 2058 O O . LEU A 1 247 ? 2.663 0.841 -32.851 1.00 75.25 247 LEU A O 1
ATOM 2062 N N . VAL A 1 248 ? 3.709 -0.692 -34.112 1.00 79.56 248 VAL A N 1
ATOM 2063 C CA . VAL A 1 248 ? 4.003 0.222 -35.231 1.00 79.56 248 VAL A CA 1
ATOM 2064 C C . VAL A 1 248 ? 2.714 0.755 -35.860 1.00 79.56 248 VAL A C 1
ATOM 2066 O O . VAL A 1 248 ? 2.620 1.945 -36.157 1.00 79.56 248 VAL A O 1
ATOM 2069 N N . LYS A 1 249 ? 1.685 -0.086 -36.029 1.00 83.06 249 LYS A N 1
ATOM 2070 C CA . LYS A 1 249 ? 0.372 0.362 -36.528 1.00 83.06 249 LYS A CA 1
ATOM 2071 C C . LYS A 1 249 ? -0.278 1.388 -35.601 1.00 83.06 249 LYS A C 1
ATOM 2073 O O . LYS A 1 249 ? -0.826 2.370 -36.098 1.00 83.06 249 LYS A O 1
ATOM 2078 N N . VAL A 1 250 ? -0.207 1.182 -34.286 1.00 81.25 250 VAL A N 1
ATOM 2079 C CA . VAL A 1 250 ? -0.716 2.144 -33.296 1.00 81.25 250 VAL A CA 1
ATOM 2080 C C . VAL A 1 250 ? 0.082 3.447 -33.345 1.00 81.25 250 VAL A C 1
ATOM 2082 O O . VAL A 1 250 ? -0.521 4.514 -33.413 1.00 81.25 250 VAL A O 1
ATOM 2085 N N . GLY A 1 251 ? 1.416 3.378 -33.392 1.00 77.62 251 GLY A N 1
ATOM 2086 C CA . GLY A 1 251 ? 2.283 4.556 -33.512 1.00 77.62 251 GLY A CA 1
ATOM 2087 C C . GLY A 1 251 ? 1.960 5.396 -34.750 1.00 77.62 251 GLY A C 1
ATOM 2088 O O . GLY A 1 251 ? 1.698 6.590 -34.634 1.00 77.62 251 GLY A O 1
ATOM 2089 N N . ASN A 1 252 ? 1.847 4.751 -35.915 1.00 82.88 252 ASN A N 1
ATOM 2090 C CA . ASN A 1 252 ? 1.466 5.418 -37.163 1.00 82.88 252 ASN A CA 1
ATOM 2091 C C . ASN A 1 252 ? 0.076 6.067 -37.078 1.00 82.88 252 ASN A C 1
ATOM 2093 O O . ASN A 1 252 ? -0.139 7.133 -37.643 1.00 82.88 252 ASN A O 1
ATOM 2097 N N . TYR A 1 253 ? -0.882 5.445 -36.383 1.00 80.88 253 TYR A N 1
ATOM 2098 C CA . TYR A 1 253 ? -2.196 6.048 -36.155 1.00 80.88 253 TYR A CA 1
ATOM 2099 C C . TYR A 1 253 ? -2.102 7.299 -35.272 1.00 80.88 253 TYR A C 1
ATOM 2101 O O . TYR A 1 253 ? -2.719 8.311 -35.598 1.00 80.88 253 TYR A O 1
ATOM 2109 N N . LEU A 1 254 ? -1.305 7.278 -34.202 1.00 75.81 254 LEU A N 1
ATOM 2110 C CA . LEU A 1 254 ? -1.121 8.440 -33.326 1.00 75.81 254 LEU A CA 1
ATOM 2111 C C . LEU A 1 254 ? -0.513 9.640 -34.066 1.00 75.81 254 LEU A C 1
ATOM 2113 O O . LEU A 1 254 ? -0.932 10.767 -33.822 1.00 75.81 254 LEU A O 1
ATOM 2117 N N . GLU A 1 255 ? 0.385 9.412 -35.028 1.00 77.94 255 GLU A N 1
ATOM 2118 C CA . GLU A 1 255 ? 0.926 10.471 -35.898 1.00 77.94 255 GLU A CA 1
ATOM 2119 C C . GLU A 1 255 ? -0.130 11.109 -36.818 1.00 77.94 255 GLU A C 1
ATOM 2121 O O . GLU A 1 255 ? 0.049 12.233 -37.289 1.00 77.94 255 GLU A O 1
ATOM 2126 N N . THR A 1 256 ? -1.247 10.418 -37.075 1.00 78.19 256 THR A N 1
ATOM 2127 C CA . THR A 1 256 ? -2.372 10.968 -37.852 1.00 78.19 256 THR A CA 1
ATOM 2128 C C . THR A 1 256 ? -3.351 11.782 -37.012 1.00 78.19 256 THR A C 1
ATOM 2130 O O . THR A 1 256 ? -4.201 12.477 -37.575 1.00 78.19 256 THR A O 1
ATOM 2133 N N . ILE A 1 257 ? -3.243 11.727 -35.681 1.00 72.12 257 ILE A N 1
ATOM 2134 C CA . ILE A 1 257 ? -4.055 12.544 -34.784 1.00 72.12 257 ILE A CA 1
ATOM 2135 C C . ILE A 1 257 ? -3.400 13.932 -34.707 1.00 72.12 257 ILE A C 1
ATOM 2137 O O . ILE A 1 257 ? -2.239 14.032 -34.307 1.00 72.12 257 ILE A O 1
ATOM 2141 N N . PRO A 1 258 ? -4.101 15.017 -35.087 1.00 55.72 258 PRO A N 1
ATOM 2142 C CA . PRO A 1 258 ? -3.564 16.362 -34.933 1.00 55.72 258 PRO A CA 1
ATOM 2143 C C . PRO A 1 258 ? -3.229 16.606 -33.461 1.00 55.72 258 PRO A C 1
ATOM 2145 O O . PRO A 1 258 ? -4.051 16.309 -32.591 1.00 55.72 258 PRO A O 1
ATOM 2148 N N . ALA A 1 259 ? -2.040 17.147 -33.189 1.00 61.81 259 ALA A N 1
ATOM 2149 C CA . ALA A 1 259 ? -1.692 17.573 -31.840 1.00 61.81 259 ALA A CA 1
ATOM 2150 C C . ALA A 1 259 ? -2.753 18.572 -31.323 1.00 61.81 259 ALA A C 1
ATOM 2152 O O . ALA A 1 259 ? -3.201 19.414 -32.112 1.00 61.81 259 ALA A O 1
ATOM 2153 N N . PRO A 1 260 ? -3.180 18.457 -30.052 1.00 54.03 260 PRO A N 1
ATOM 2154 C CA . PRO A 1 260 ? -4.122 19.394 -29.447 1.00 54.03 260 PRO A CA 1
ATOM 2155 C C . PRO A 1 260 ? -3.578 20.829 -29.397 1.00 54.03 260 PRO A C 1
ATOM 2157 O O . PRO A 1 260 ? -2.345 21.004 -29.253 1.00 54.03 260 PRO A O 1
#

Radius of gyration: 20.95 Å; chains: 1; bounding box: 53×41×60 Å

Sequence (260 aa):
MSENNKTLKEVSLPLKVEELKEFIENKDNVYIADYSKIEIKGTVLYNYVSNLELPVEFDFSNCSFEEKEEAIKSFMETRNIVTADSLRINVAALILYIRGINVDEVFGNLIFTEDERKEFFKRNEGLCYRWEQFIESTMIFSQKCLKKKIEDSDDIPLNEIEFEHNFEIIDDVLYIGANVVKMFSIPSFMELFFLVQPRTELKYFKQQFDEYIFRGKNLFEFFFCDENEVFQMFAAHATGTVSMDELVKVGNYLETIPAP

pLDDT: mean 88.39, std 13.38, range [37.75, 98.56]

Secondary structure (DSSP, 8-state):
-------EEEE-SSPPHHHHHHHHH-TT-EEEEEGGG-SS-HHHHHHHHHHHT--EEEE-TT--HHHHHHHHHHHHH-SS----HHHHHHHHHHHHHHTT---TTT-SS--S-HHHHHHHHHHHHHHHHHHHHHHHHHHHHHHHHHHHHHHT-TT--GGG--HHHHSEEE--TTSS-GGGGGGGGSTTHHHHHHHSPP-S--EEEHHHHHS-TBTTB-THHHHSSTT-HHHHHHHHHHTTSS-HHHHHHHHHHHHHSPP-